Protein 5AKR (pdb70)

Solvent-accessible surface area: 15884 Å² total; per-residue (Å²): 160,98,125,100,86,39,96,103,40,69,113,46,144,21,109,34,59,138,3,9,113,21,9,104,51,65,36,77,22,166,60,38,52,62,0,4,44,4,50,0,50,2,69,41,63,125,41,79,0,16,179,148,39,19,58,20,106,1,8,0,0,65,14,8,8,2,0,2,2,0,5,4,7,28,47,2,27,0,27,1,101,1,34,0,38,116,123,10,91,30,62,0,3,0,24,1,71,4,19,117,48,41,144,9,3,4,48,117,0,99,3,69,46,54,80,89,30,80,17,105,18,88,0,50,117,6,0,0,14,0,0,18,0,20,5,173,68,59,50,67,25,0,5,10,12,0,0,4,0,0,0,0,0,0,24,83,84,4,2,69,22,67,157,45,97,98,16,60,11,75,61,18,4,0,0,2,4,4,1,4,21,12,17,113,58,187,94,32,96,87,84,150,45,142,57,50,61,105,17,50,124,35,11,37,145,13,24,187,83,132,90,11,18,7,3,0,2,26,6,24,40,14,26,2,28,60,146,124,24,4,59,5,41,35,47,38,89,1,0,13,0,1,1,2,13,61,77,68,0,59,0,25,9,64,65,5,85,0,35,51,1,9,19,71,1,55,19,158,82,93,8,76,70,104,47,121,44,13,84,0,42,30,25,21,0,0,0,7,4,23,43,2,132,20,24,33,115,9,16,6,0,0,69,50,82,116,21,2,113,137,48,6,0,16,1,63,2,131,6,76,50,121,119,45,88,138,74,125,68,71,133,100,159,136,72,113,196

Foldseek 3Di:
DDDDDQVPFAEAEWDFDAFQAATDDDQAAPDPAYAYEYEWEWDFDWDQAEPVRDIDGAIATRPWQAHTEAEEAAFHKYKYKYAAALVDDDWWFKAWPQFDDPNRGQNPGTDDHPDIDIDMGTRHFFWKFKMFIADPPCRVVNVLSRGIAIYGHHYNGGFAALVGHHDDAPGETEKEKHFHQQQADPVGDRDDDVDVVVCVVSRVVSVVVVDGQAIAITRHFACCEDVNPAEEEQFGKYKYKYAAQAAKFKKAKAVFFQQFKFLQIGRVDHTDGGHRIGIHGHRGIMMGIGHHHAFAKIKIFRPVVCNPPVRGGIHIYGYDDDGDVVVPDDPDPDDDD

Radius of gyration: 20.68 Å; Cα contacts (8 Å, |Δi|>4): 963; chains: 1; bounding box: 79×52×46 Å

InterPro domains:
  IPR001117 Multicopper oxidase, second cupredoxin domain [PF00394] (214-364)
  IPR001287 Nitrite reductase, copper-type [PR00695] (74-92)
  IPR001287 Nitrite reductase, copper-type [PR00695] (101-117)
  IPR001287 Nitrite reductase, copper-type [PR00695] (119-136)
  IPR001287 Nitrite reductase, copper-type [PR00695] (136-155)
  IPR001287 Nitrite reductase, copper-type [PR00695] (161-176)
  IPR001287 Nitrite reductase, copper-type [PR00695] (179-195)
  IPR001287 Nitrite reductase, copper-type [TIGR02376] (51-375)
  IPR006311 Twin-arginine translocation pathway, signal sequence [PS51318] (1-39)
  IPR008972 Cupredoxin [G3DSA:2.60.40.420] (39-196)
  IPR008972 Cupredoxin [G3DSA:2.60.40.420] (197-377)
  IPR008972 Cupredoxin [SSF49503] (50-201)
  IPR008972 Cupredoxin [SSF49503] (204-375)
  IPR011707 Multicopper oxidase-like, N-terminal [PF07732] (93-197)
  IPR045087 Multicopper oxidase [PTHR11709] (98-266)

Structure (mmCIF, N/CA/C/O backbone):
data_5AKR
#
_entry.id   5AKR
#
_cell.length_a   94.948
_cell.length_b   94.948
_cell.length_c   94.948
_cell.angle_alpha   90.00
_cell.angle_beta   90.00
_cell.angle_gamma   90.00
#
_symmetry.space_group_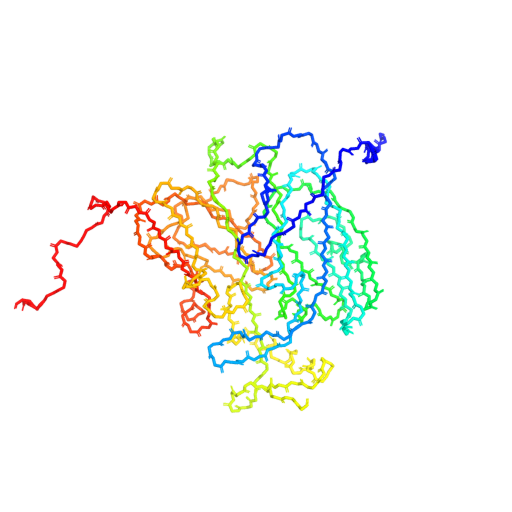name_H-M   'P 21 3'
#
loop_
_entity.id
_entity.type
_entity.pdbx_description
1 polymer 'COPPER-CONTAINING NITRITE REDUCTASE'
2 non-polymer 'COPPER (II) ION'
3 non-polymer 'ACETATE ION'
4 non-polymer 'NITRITE ION'
5 non-polymer 'MALONATE ION'
6 non-polymer 'SULFATE ION'
7 water water
#
loop_
_atom_site.group_PDB
_atom_site.id
_atom_site.type_symbol
_atom_site.label_atom_id
_atom_site.label_alt_id
_atom_site.label_comp_id
_atom_site.label_asym_id
_atom_site.label_entity_id
_atom_site.label_seq_id
_atom_site.pdbx_PDB_ins_code
_atom_site.Cartn_x
_atom_site.Cartn_y
_atom_site.Cartn_z
_atom_site.occupancy
_atom_site.B_iso_or_equiv
_atom_site.auth_seq_id
_atom_site.auth_comp_id
_atom_site.auth_asym_id
_atom_site.auth_atom_id
_atom_site.pdbx_PDB_model_num
ATOM 1 N N . ALA A 1 42 ? -39.354 -2.575 40.856 0.50 33.99 4 ALA A N 1
ATOM 2 C CA . ALA A 1 42 ? -38.868 -1.335 40.144 0.50 39.70 4 ALA A CA 1
ATOM 3 C C . ALA A 1 42 ? -38.275 -1.579 38.743 0.50 33.10 4 ALA A C 1
ATOM 4 O O . ALA A 1 42 ? -37.243 -2.233 38.592 0.50 33.30 4 ALA A O 1
ATOM 6 N N . ALA A 1 43 ? -38.902 -0.987 37.737 0.50 32.26 5 ALA A N 1
ATOM 7 C CA . ALA A 1 43 ? -38.419 -1.069 36.361 0.50 26.92 5 ALA A CA 1
ATOM 8 C C . ALA A 1 43 ? -37.106 -0.342 36.127 0.50 22.97 5 ALA A C 1
ATOM 9 O O . ALA A 1 43 ? -36.828 0.667 36.746 0.50 20.85 5 ALA A O 1
ATOM 11 N N . PRO A 1 44 ? -36.292 -0.858 35.215 0.50 20.33 6 PRO A N 1
ATOM 12 C CA . PRO A 1 44 ? -35.055 -0.209 34.776 0.50 23.17 6 PRO A CA 1
ATOM 13 C C . PRO A 1 44 ? -35.338 1.076 34.024 0.50 15.72 6 PRO A C 1
ATOM 14 O O . PRO A 1 44 ? -36.379 1.214 33.389 0.50 18.48 6 PRO A O 1
ATOM 18 N N A VAL A 1 45 ? -34.363 1.955 33.985 0.75 17.72 7 VAL A N 1
ATOM 19 N N B VAL A 1 45 ? -34.491 2.069 34.298 0.10 19.18 7 VAL A N 1
ATOM 20 C CA A VAL A 1 45 ? -34.466 3.129 33.129 0.75 13.68 7 VAL A CA 1
ATOM 21 C CA B VAL A 1 45 ? -34.749 3.469 33.944 0.10 17.83 7 VAL A CA 1
ATOM 22 C C A VAL A 1 45 ? -34.597 2.697 31.645 0.75 12.77 7 VAL A C 1
ATOM 23 C C B VAL A 1 45 ? -34.315 3.780 32.523 0.10 16.69 7 VAL A C 1
ATOM 24 O O A VAL A 1 45 ? -33.937 1.780 31.177 0.75 14.64 7 VAL A O 1
ATOM 25 O O B VAL A 1 45 ? -33.234 3.399 32.092 0.10 12.34 7 VAL A O 1
ATOM 32 N N A ASP A 1 46 ? -35.365 3.465 30.887 0.75 12.67 8 ASP A N 1
ATOM 33 N N B ASP A 1 46 ? -35.149 4.500 31.795 0.25 17.20 8 ASP A N 1
ATOM 34 C CA A ASP A 1 46 ? -35.419 3.277 29.456 0.75 12.53 8 ASP A CA 1
ATOM 35 C CA B ASP A 1 46 ? -35.167 4.252 30.388 0.25 13.19 8 ASP A CA 1
ATOM 36 C C A ASP A 1 46 ? -34.229 4.049 28.882 0.75 10.96 8 ASP A C 1
ATOM 37 C C B ASP A 1 46 ? -33.970 4.844 29.673 0.25 11.06 8 ASP A C 1
ATOM 38 O O A ASP A 1 46 ? -34.213 5.286 28.802 0.75 10.64 8 ASP A O 1
ATOM 39 O O B ASP A 1 46 ? -33.877 6.063 29.477 0.25 13.65 8 ASP A O 1
ATOM 48 N N A ILE A 1 47 ? -33.203 3.326 28.504 0.75 10.24 9 ILE A N 1
ATOM 49 N N B ILE A 1 47 ? -33.064 3.968 29.260 0.25 14.07 9 ILE A N 1
ATOM 50 C CA A ILE A 1 47 ? -31.959 3.954 28.048 0.75 9.40 9 ILE A CA 1
ATOM 51 C CA B ILE A 1 47 ? -31.906 4.436 28.515 0.25 10.83 9 ILE A CA 1
ATOM 52 C C A ILE A 1 47 ? -32.208 4.801 26.808 0.75 8.16 9 ILE A C 1
ATOM 53 C C B ILE A 1 47 ? -32.338 5.055 27.145 0.25 11.27 9 ILE A C 1
ATOM 54 O O A ILE A 1 47 ? -31.466 5.777 26.594 0.75 8.03 9 ILE A O 1
ATOM 55 O O B ILE A 1 47 ? -31.703 6.014 26.705 0.25 13.05 9 ILE A O 1
ATOM 64 N N A SER A 1 48 ? -33.227 4.514 25.985 0.75 9.62 10 SER A N 1
ATOM 65 N N B SER A 1 48 ? -33.420 4.581 26.492 0.25 12.28 10 SER A N 1
ATOM 66 C CA A SER A 1 48 ? -33.466 5.340 24.808 0.75 10.06 10 SER A CA 1
ATOM 67 C CA B SER A 1 48 ? -33.828 5.141 25.146 0.25 11.22 10 SER A CA 1
ATOM 68 C C A SER A 1 48 ? -33.904 6.782 25.153 0.75 10.18 10 SER A C 1
ATOM 69 C C B SER A 1 48 ? -34.294 6.592 25.210 0.25 10.36 10 SER A C 1
ATOM 70 O O A SER A 1 48 ? -33.811 7.630 24.274 0.75 10.75 10 SER A O 1
ATOM 71 O O B SER A 1 48 ? -34.679 7.231 24.260 0.25 8.01 10 SER A O 1
ATOM 76 N N . THR A 1 49 ? -34.312 7.073 26.405 1.00 9.23 11 THR A N 1
ATOM 77 C CA . THR A 1 49 ? -34.647 8.409 26.803 1.00 8.97 11 THR A CA 1
ATOM 78 C C . THR A 1 49 ? -33.429 9.276 27.153 1.00 8.16 11 THR A C 1
ATOM 79 O O . THR A 1 49 ? -33.583 10.493 27.371 1.00 8.97 11 THR A O 1
ATOM 89 N N . LEU A 1 50 ? -32.246 8.694 27.224 1.00 7.75 12 LEU A N 1
ATOM 90 C CA . LEU A 1 50 ? -31.065 9.418 27.627 1.00 8.01 12 LEU A CA 1
ATOM 91 C C . LEU A 1 50 ? -30.398 10.115 26.446 1.00 7.03 12 LEU A C 1
ATOM 92 O O . LEU A 1 50 ? -30.480 9.656 25.302 1.00 7.70 12 LEU A O 1
ATOM 104 N N . PRO A 1 51 ? -29.701 11.232 26.707 1.00 7.21 13 PRO A N 1
ATOM 105 C CA . PRO A 1 51 ? -28.900 11.846 25.659 1.00 7.24 13 PRO A CA 1
ATOM 106 C C . PRO A 1 51 ? -27.863 10.870 25.105 1.00 6.85 13 PRO A C 1
ATOM 107 O O . PRO A 1 51 ? -27.305 10.066 25.844 1.00 7.99 13 PRO A O 1
ATOM 116 N N . ARG A 1 52 ? -27.580 11.018 23.817 1.00 6.85 14 ARG A N 1
ATOM 117 C CA . ARG A 1 52 ? -26.459 10.328 23.166 1.00 7.25 14 ARG A CA 1
ATOM 118 C C . ARG A 1 52 ? -25.449 11.377 22.737 1.00 8.62 14 ARG A C 1
ATOM 119 O O . ARG A 1 52 ? -25.828 12.401 22.140 1.00 13.81 14 ARG A O 1
ATOM 133 N N . VAL A 1 53 ? -24.170 11.109 22.957 1.00 7.87 15 VAL A N 1
ATOM 134 C CA . VAL A 1 53 ? -23.098 11.965 22.503 1.00 8.88 15 VAL A CA 1
ATOM 135 C C . VAL A 1 53 ? -22.075 11.085 21.841 1.00 7.52 15 VAL A C 1
ATOM 136 O O . VAL A 1 53 ? -21.627 10.105 22.408 1.00 8.01 15 VAL A O 1
ATOM 141 N N . LYS A 1 54 ? -21.648 11.477 20.655 1.00 8.62 16 LYS A N 1
ATOM 142 C CA . LYS A 1 54 ? -20.625 10.718 19.907 1.00 8.08 16 LYS A CA 1
ATOM 143 C C . LYS A 1 54 ? -19.261 11.316 20.192 1.00 8.00 16 LYS A C 1
ATOM 144 O O . LYS A 1 54 ? -19.073 12.521 20.059 1.00 10.88 16 LYS A O 1
ATOM 154 N N . VAL A 1 55 ? -18.333 10.497 20.604 1.00 6.78 17 VAL A N 1
ATOM 155 C CA . VAL A 1 55 ? -16.955 10.902 20.798 1.00 6.54 17 VAL A CA 1
ATOM 156 C C . VAL A 1 55 ? -16.158 10.596 19.550 1.00 6.61 17 VAL A C 1
ATOM 157 O O . VAL A 1 55 ? -16.305 9.539 18.930 1.00 8.07 17 VAL A O 1
ATOM 167 N N . ASP A 1 56 ? -15.276 11.562 19.204 1.00 6.34 18 ASP A N 1
ATOM 168 C CA . ASP A 1 56 ? -14.283 11.374 18.175 1.00 6.75 18 ASP A CA 1
ATOM 169 C C . ASP A 1 56 ? -12.901 11.250 18.834 1.00 6.75 18 ASP A C 1
ATOM 170 O O . ASP A 1 56 ? -12.399 12.202 19.415 1.00 8.90 18 ASP A O 1
ATOM 179 N N . LEU A 1 57 ? -12.367 10.044 18.789 1.00 6.39 19 LEU A N 1
ATOM 180 C CA . LEU A 1 57 ? -11.135 9.687 19.475 1.00 6.18 19 LEU A CA 1
ATOM 181 C C . LEU A 1 57 ? -9.909 10.364 18.839 1.00 6.32 19 LEU A C 1
ATOM 182 O O . LEU A 1 57 ? -9.926 10.735 17.665 1.00 7.50 19 LEU A O 1
ATOM 197 N N . VAL A 1 58 ? -8.844 10.456 19.635 1.00 6.32 20 VAL A N 1
ATOM 198 C CA . VAL A 1 58 ? -7.567 10.985 19.183 1.00 6.89 20 VAL 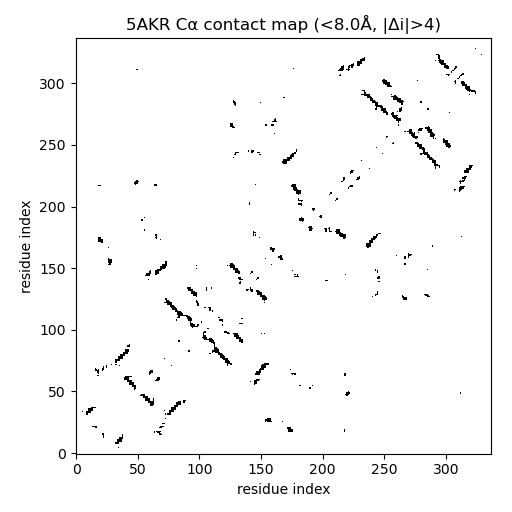A CA 1
ATOM 199 C C . VAL A 1 58 ? -6.482 9.953 19.469 1.00 5.87 20 VAL A C 1
ATOM 200 O O . VAL A 1 58 ? -6.632 9.064 20.303 1.00 6.99 20 VAL A O 1
ATOM 205 N N . LYS A 1 59 ? -5.360 10.095 18.771 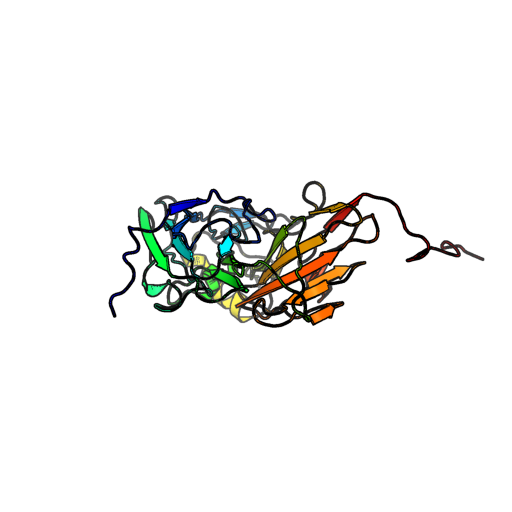1.00 5.61 21 LYS A N 1
ATOM 206 C CA A LYS A 1 59 ? -4.297 9.135 18.964 0.50 5.45 21 LYS A CA 1
ATOM 207 C CA B LYS A 1 59 ? -4.216 9.186 18.912 0.50 5.26 21 LYS A CA 1
ATOM 208 C C . LYS A 1 59 ? -3.477 9.477 20.232 1.00 5.17 21 LYS A C 1
ATOM 209 O O . LYS A 1 59 ? -3.104 10.641 20.478 1.00 5.57 21 LYS A O 1
ATOM 221 N N . PRO A 1 60 ? -3.150 8.468 21.029 1.00 4.93 22 PRO A N 1
ATOM 222 C CA . PRO A 1 60 ? -2.286 8.686 22.201 1.00 5.18 22 PRO A CA 1
ATOM 223 C C . PRO A 1 60 ? -0.969 9.320 21.768 1.00 4.99 22 PRO A C 1
ATOM 224 O O . PRO A 1 60 ? -0.497 9.098 20.644 1.00 5.49 22 PRO A O 1
ATOM 235 N N . PRO A 1 61 ? -0.363 10.123 22.633 1.00 5.12 23 PRO A N 1
ATOM 236 C CA . PRO A 1 61 ? -0.710 10.321 24.062 1.00 5.32 23 PRO A CA 1
ATOM 237 C C . PRO A 1 61 ? -1.771 11.367 24.309 1.00 5.37 23 PRO A C 1
ATOM 238 O O . PRO A 1 61 ? -2.064 11.691 25.466 1.00 5.62 23 PRO A O 1
ATOM 249 N N . PHE A 1 62 ? -2.301 11.958 23.237 1.00 5.67 24 PHE A N 1
ATOM 250 C CA . PHE A 1 62 ? -3.365 12.955 23.405 1.00 5.68 24 PHE A CA 1
ATOM 251 C C . PHE A 1 62 ? -4.662 12.232 23.765 1.00 5.86 24 PHE A C 1
ATOM 252 O O . PHE A 1 62 ? -4.799 11.022 23.618 1.00 6.62 24 PHE A O 1
ATOM 269 N N . VAL A 1 63 ? -5.622 13.035 24.244 1.00 6.34 25 VAL A N 1
ATOM 270 C CA . VAL A 1 63 ? -6.868 12.540 24.795 1.00 6.48 25 VAL A CA 1
ATOM 271 C C . VAL A 1 63 ? -8.001 13.399 24.252 1.00 6.44 25 VAL A C 1
ATOM 272 O O . VAL A 1 63 ? -7.906 14.634 24.248 1.00 7.24 25 VAL A O 1
ATOM 285 N N . HIS A 1 64 ? -9.085 12.760 23.820 1.00 6.47 26 HIS A N 1
ATOM 286 C CA . HIS A 1 64 ? -10.212 13.506 23.295 1.00 6.63 26 HIS A CA 1
ATOM 287 C C . HIS A 1 64 ? -10.760 14.493 24.358 1.00 7.73 26 HIS A C 1
ATOM 288 O O . HIS A 1 64 ? -10.658 14.290 25.550 1.00 6.08 26 HIS A O 1
ATOM 302 N N A ALA A 1 65 ? -10.970 15.751 23.884 0.70 8.53 27 ALA A N 1
ATOM 303 N N B ALA A 1 65 ? -11.768 15.253 23.824 0.30 4.60 27 ALA A N 1
ATOM 304 C CA A ALA A 1 65 ? -11.530 16.775 24.816 0.70 9.32 27 ALA A CA 1
ATOM 305 C CA B ALA A 1 65 ? -12.405 16.293 24.596 0.30 5.51 27 ALA A CA 1
ATOM 306 C C A ALA A 1 65 ? -12.842 16.191 25.475 0.70 9.55 27 ALA A C 1
ATOM 307 C C B ALA A 1 65 ? -13.368 15.784 25.612 0.30 6.40 27 ALA A C 1
ATOM 308 O O A ALA A 1 65 ? -13.617 15.466 24.880 0.70 10.42 27 ALA A O 1
ATOM 309 O O B ALA A 1 65 ? -14.174 14.838 25.364 0.30 5.16 27 ALA A O 1
ATOM 312 N N . HIS A 1 66 ? -13.160 16.523 26.734 1.00 9.42 28 HIS A N 1
ATOM 313 C CA . HIS A 1 66 ? -14.126 16.119 27.678 1.00 9.18 28 HIS A CA 1
ATOM 314 C C . HIS A 1 66 ? -14.231 17.196 28.769 1.00 7.89 28 HIS A C 1
ATOM 315 O O . HIS A 1 66 ? -13.425 18.101 28.830 1.00 9.02 28 HIS A O 1
ATOM 325 N N A ASP A 1 67 ? -15.243 17.106 29.629 0.50 8.27 29 ASP A N 1
ATOM 326 N N B ASP A 1 67 ? -15.223 16.993 29.636 0.50 8.64 29 ASP A N 1
ATOM 327 C CA A ASP A 1 67 ? -15.349 18.020 30.778 0.50 8.48 29 ASP A CA 1
ATOM 328 C CA B ASP A 1 67 ? -15.409 17.846 30.792 0.50 7.74 29 ASP A CA 1
ATOM 329 C C A ASP A 1 67 ? -15.107 17.239 32.067 0.50 8.28 29 ASP A C 1
ATOM 330 C C B ASP A 1 67 ? -14.980 17.084 32.014 0.50 6.89 29 ASP A C 1
ATOM 331 O O A ASP A 1 67 ? -15.712 16.199 32.307 0.50 8.69 29 ASP A O 1
ATOM 332 O O B ASP A 1 67 ? -15.338 15.890 32.155 0.50 7.83 29 ASP A O 1
ATOM 341 N N . GLN A 1 68 ? -14.200 17.715 32.911 1.00 7.01 30 GLN A N 1
ATOM 342 C CA . GLN A 1 68 ? -13.875 17.049 34.143 1.00 6.76 30 GLN A CA 1
ATOM 343 C C . GLN A 1 68 ? -15.105 16.875 35.019 1.00 6.65 30 GLN A C 1
ATOM 344 O O . GLN A 1 68 ? -15.405 15.756 35.477 1.00 8.09 30 GLN A O 1
ATOM 351 N N . VAL A 1 69 ? -15.820 17.950 35.249 1.00 7.84 31 VAL A N 1
ATOM 352 C CA . VAL A 1 69 ? -17.066 17.938 35.985 1.00 7.20 31 VAL A CA 1
ATOM 353 C C . VAL A 1 69 ? -18.202 17.792 34.954 1.00 7.10 31 VAL A C 1
ATOM 354 O O . VAL A 1 69 ? -18.268 18.526 33.983 1.00 9.31 31 VAL A O 1
ATOM 364 N N . ALA A 1 70 ? -19.076 16.820 35.170 1.00 7.25 32 ALA A N 1
ATOM 365 C CA . ALA A 1 70 ? -20.132 16.532 34.209 1.00 7.08 32 ALA A CA 1
ATOM 366 C C . ALA A 1 70 ? -21.093 17.723 34.088 1.00 7.02 32 ALA A C 1
ATOM 367 O O . ALA A 1 70 ? -21.704 18.154 35.083 1.00 7.88 32 ALA A O 1
ATOM 372 N N . LYS A 1 71 ? -21.264 18.177 32.863 1.00 7.64 33 LYS A N 1
ATOM 373 C CA . LYS A 1 71 ? -22.118 19.311 32.529 1.00 8.74 33 LYS A CA 1
ATOM 374 C C . LYS A 1 71 ? -23.523 18.890 32.120 1.00 8.27 33 LYS A C 1
ATOM 375 O O . LYS A 1 71 ? -24.344 19.775 31.837 1.00 11.12 33 LYS A O 1
ATOM 383 N N . THR A 1 72 ? -23.804 17.606 32.040 1.00 7.73 34 THR A N 1
ATOM 384 C CA . THR A 1 72 ? -25.108 17.064 31.750 1.00 8.20 34 THR A CA 1
ATOM 385 C C . THR A 1 72 ? -25.411 15.964 32.733 1.00 7.85 34 THR A C 1
ATOM 386 O O . THR A 1 72 ? -24.554 15.613 33.562 1.00 8.30 34 THR A O 1
ATOM 395 N N . GLY A 1 73 ? -26.615 15.414 32.687 1.00 7.89 35 GLY A N 1
ATOM 396 C CA . GLY A 1 73 ? -26.918 14.202 33.368 1.00 7.85 35 GLY A CA 1
ATOM 397 C C . GLY A 1 73 ? -26.246 13.009 32.669 1.00 6.96 35 GLY A C 1
ATOM 398 O O . GLY A 1 73 ? -25.450 13.177 31.735 1.00 7.54 35 GLY A O 1
ATOM 401 N N . PRO A 1 74 ? -26.543 11.800 33.125 1.00 6.96 36 PRO A N 1
ATOM 402 C CA A PRO A 1 74 ? -25.929 10.619 32.501 0.50 7.05 36 PRO A CA 1
ATOM 403 C CA B PRO A 1 74 ? -25.991 10.579 32.491 0.50 6.07 36 PRO A CA 1
ATOM 404 C C . PRO A 1 74 ? -26.291 10.550 31.001 1.00 6.24 36 PRO A C 1
ATOM 405 O O . PRO A 1 74 ? -27.397 10.880 30.572 1.00 7.24 36 PRO A O 1
ATOM 412 N N . ARG A 1 75 ? -25.307 10.085 30.252 1.00 6.30 37 ARG A N 1
ATOM 413 C CA A ARG A 1 75 ? -25.468 9.974 28.780 0.50 8.53 37 ARG A CA 1
ATOM 414 C CA B ARG A 1 75 ? -25.386 9.983 28.785 0.50 5.04 37 ARG A CA 1
ATOM 415 C C . ARG A 1 75 ? -25.016 8.570 28.312 1.00 5.41 37 ARG A C 1
ATOM 416 O O . ARG A 1 75 ? -24.261 7.870 29.003 1.00 5.80 37 ARG A O 1
ATOM 432 N N . VAL A 1 76 ? -25.507 8.229 27.132 1.00 5.54 38 VAL A N 1
ATOM 433 C CA . VAL A 1 76 ? -24.922 7.146 26.369 1.00 5.30 38 VAL A CA 1
ATOM 434 C C . VAL A 1 76 ? -23.835 7.770 25.482 1.00 5.51 38 VAL A C 1
ATOM 435 O O . VAL A 1 76 ? -24.126 8.595 24.605 1.00 6.73 38 VAL A O 1
ATOM 444 N N . VAL A 1 77 ? -22.590 7.410 25.786 1.00 5.55 39 VAL A N 1
ATOM 445 C CA . VAL A 1 77 ? -21.423 7.952 25.096 1.00 5.49 39 VAL A CA 1
ATOM 446 C C . VAL A 1 77 ? -20.997 6.928 24.045 1.00 5.65 39 VAL A C 1
ATOM 447 O O . VAL A 1 77 ? -20.675 5.800 24.367 1.00 6.10 39 VAL A O 1
ATOM 458 N N . GLU A 1 78 ? -21.084 7.367 22.784 1.00 6.25 40 GLU A N 1
ATOM 459 C CA . GLU A 1 78 ? -20.890 6.486 21.636 1.00 6.37 40 GLU A CA 1
ATOM 460 C C . GLU A 1 78 ? -19.453 6.584 21.119 1.00 6.04 40 GLU A C 1
ATOM 461 O O . GLU A 1 78 ? -18.965 7.687 20.790 1.00 7.52 40 GLU A O 1
ATOM 470 N N . PHE A 1 79 ? -18.809 5.437 21.025 1.00 5.89 41 PHE A N 1
ATOM 471 C CA . PHE A 1 79 ? -17.464 5.325 20.509 1.00 5.94 41 PHE A CA 1
ATOM 472 C C . PHE A 1 79 ? -17.463 4.325 19.360 1.00 6.14 41 PHE A C 1
ATOM 473 O O . PHE A 1 79 ? -18.250 3.369 19.372 1.00 7.91 41 PHE A O 1
ATOM 487 N N . THR A 1 80 ? -16.566 4.510 18.420 1.00 6.19 42 THR A N 1
ATOM 488 C CA A THR A 1 80 ? -16.304 3.556 17.362 0.50 6.05 42 THR A CA 1
ATOM 489 C CA B THR A 1 80 ? -16.321 3.505 17.392 0.50 6.54 42 THR A CA 1
ATOM 490 C C . THR A 1 80 ? -14.819 3.299 17.309 1.00 6.34 42 THR A C 1
ATOM 491 O O . THR A 1 80 ? -14.036 4.284 17.314 1.00 7.72 42 THR A O 1
ATOM 499 N N . MET A 1 81 ? -14.400 2.033 17.221 1.00 6.03 43 MET A N 1
ATOM 500 C CA . MET A 1 81 ? -13.008 1.733 16.954 1.00 6.46 43 MET A CA 1
ATOM 501 C C . MET A 1 81 ? -12.950 0.663 15.878 1.00 6.35 43 MET A C 1
ATOM 502 O O . MET A 1 81 ? -13.761 -0.277 15.836 1.00 7.08 43 MET A O 1
ATOM 512 N N . THR A 1 82 ? -11.931 0.816 15.045 1.00 6.43 44 THR A N 1
ATOM 513 C CA . THR A 1 82 ? -11.666 -0.120 13.937 1.00 6.42 44 THR A CA 1
ATOM 514 C C . THR A 1 82 ? -10.354 -0.813 14.237 1.00 6.43 44 THR A C 1
ATOM 515 O O . THR A 1 82 ? -9.318 -0.177 14.415 1.00 7.24 44 THR A O 1
ATOM 525 N N . ILE A 1 83 ? -10.408 -2.130 14.295 1.00 6.29 45 ILE A N 1
ATOM 526 C CA . ILE A 1 83 ? -9.220 -2.925 14.542 1.00 6.42 45 ILE A CA 1
ATOM 527 C C . ILE A 1 83 ? -8.320 -2.861 13.324 1.00 6.23 45 ILE A C 1
ATOM 528 O O . ILE A 1 83 ? -8.806 -2.970 12.187 1.00 6.94 45 ILE A O 1
ATOM 541 N N . GLU A 1 84 ? -7.016 -2.718 13.558 1.00 6.44 46 GLU A N 1
ATOM 542 C CA . GLU A 1 84 ? -6.052 -2.753 12.455 1.00 6.59 46 GLU A CA 1
ATOM 543 C C . GLU A 1 84 ? -4.872 -3.619 12.838 1.00 6.30 46 GLU A C 1
ATOM 544 O O . GLU A 1 84 ? -4.118 -3.277 13.757 1.00 7.32 46 GLU A O 1
ATOM 556 N N . GLU A 1 85 ? -4.673 -4.702 12.099 1.00 6.48 47 GLU A N 1
ATOM 557 C CA . GLU A 1 85 ? -3.434 -5.481 12.158 1.00 6.23 47 GLU A CA 1
ATOM 558 C C . GLU A 1 85 ? -2.468 -4.783 11.192 1.00 6.96 47 GLU A C 1
ATOM 559 O O . GLU A 1 85 ? -2.839 -4.528 10.041 1.00 8.46 47 GLU A O 1
ATOM 571 N N . LYS A 1 86 ? -1.277 -4.477 11.655 1.00 7.40 48 LYS A N 1
ATOM 572 C CA A LYS A 1 86 ? -0.318 -3.749 10.811 0.80 8.10 48 LYS A CA 1
ATOM 573 C CA B LYS A 1 86 ? -0.333 -3.669 10.886 0.20 8.01 48 LYS A CA 1
ATOM 574 C C . LYS A 1 86 ? 1.088 -3.990 11.303 1.00 7.70 48 LYS A C 1
ATOM 575 O O . LYS A 1 86 ? 1.321 -4.311 12.460 1.00 8.46 48 LYS A O 1
ATOM 587 N N . LYS A 1 87 ? 2.028 -3.854 10.371 1.00 8.34 49 LYS A N 1
ATOM 588 C CA . LYS A 1 87 ? 3.429 -3.861 10.741 1.00 8.60 49 LYS A CA 1
ATOM 589 C C . LYS A 1 87 ? 3.800 -2.591 11.456 1.00 7.94 49 LYS A C 1
ATOM 590 O O . LYS A 1 87 ? 3.352 -1.511 11.073 1.00 11.75 49 LYS A O 1
ATOM 601 N N . LEU A 1 88 ? 4.636 -2.719 12.470 1.00 7.82 50 LEU A N 1
ATOM 602 C CA . LEU A 1 88 ? 5.167 -1.569 13.205 1.00 7.59 50 LEU A CA 1
ATOM 603 C C . LEU A 1 88 ? 6.634 -1.792 13.440 1.00 7.21 50 LEU A C 1
ATOM 604 O O . LEU A 1 88 ? 7.062 -2.857 13.893 1.00 7.98 50 LEU A O 1
ATOM 611 N N . VAL A 1 89 ? 7.415 -0.738 13.223 1.00 7.09 51 VAL A N 1
ATOM 612 C CA . VAL A 1 89 ? 8.827 -0.703 13.599 1.00 7.28 51 VAL A CA 1
ATOM 613 C C . VAL A 1 89 ? 8.904 -0.159 15.029 1.00 7.23 51 VAL A C 1
ATOM 614 O O . VAL A 1 89 ? 8.409 0.927 15.301 1.00 8.98 51 VAL A O 1
ATOM 619 N N . ILE A 1 90 ? 9.510 -0.951 15.932 1.00 6.77 52 ILE A N 1
ATOM 620 C CA . ILE A 1 90 ? 9.401 -0.669 17.361 1.00 6.79 52 ILE A CA 1
ATOM 621 C C . ILE A 1 90 ? 10.697 -0.203 18.004 1.00 6.44 52 ILE A C 1
ATOM 622 O O . ILE A 1 90 ? 10.653 0.168 19.180 1.00 6.90 52 ILE A O 1
ATOM 636 N N . ASP A 1 91 ? 11.831 -0.222 17.295 1.00 6.76 53 ASP A N 1
ATOM 637 C CA . ASP A 1 91 ? 13.074 0.164 17.923 1.00 6.74 53 ASP A CA 1
ATOM 638 C C . ASP A 1 91 ? 13.954 0.869 16.874 1.00 7.00 53 ASP A C 1
ATOM 639 O O . ASP A 1 91 ? 13.638 0.954 15.690 1.00 7.23 53 ASP A O 1
ATOM 647 N N . ARG A 1 92 ? 15.091 1.382 17.366 1.00 7.88 54 ARG A N 1
ATOM 648 C CA . ARG A 1 92 ? 16.011 2.096 16.493 1.00 9.27 54 ARG A CA 1
ATOM 649 C C . ARG A 1 92 ? 16.721 1.185 15.500 1.00 8.34 54 ARG A C 1
ATOM 650 O O . ARG A 1 92 ? 17.177 1.653 14.450 1.00 11.25 54 ARG A O 1
ATOM 667 N N . GLU A 1 93 ? 16.800 -0.098 15.829 1.00 7.31 55 GLU A N 1
ATOM 668 C CA . GLU A 1 93 ? 17.425 -1.090 14.969 1.00 7.47 55 GLU A CA 1
ATOM 669 C C . GLU A 1 93 ? 16.561 -1.402 13.749 1.00 6.94 55 GLU A C 1
ATOM 670 O O . GLU A 1 93 ? 17.060 -2.011 12.789 1.00 9.05 55 GLU A O 1
ATOM 679 N N . GLY A 1 94 ? 15.283 -1.034 13.766 1.00 6.98 56 GLY A N 1
ATOM 680 C CA . GLY A 1 94 ? 14.391 -1.369 12.680 1.00 7.73 56 GLY A CA 1
ATOM 681 C C . GLY A 1 94 ? 13.588 -2.623 12.874 1.00 7.08 56 GLY A C 1
ATOM 682 O O . GLY A 1 94 ? 12.943 -3.064 11.904 1.00 8.45 56 GLY A O 1
ATOM 685 N N . THR A 1 95 ? 13.591 -3.208 14.056 1.00 6.84 57 THR A N 1
ATOM 686 C CA . THR A 1 95 ? 12.821 -4.421 14.286 1.00 7.17 57 THR A CA 1
ATOM 687 C C . THR A 1 95 ? 11.347 -4.139 13.980 1.00 7.34 57 THR A C 1
ATOM 688 O O . THR A 1 95 ? 10.760 -3.207 14.533 1.00 7.55 57 THR A O 1
ATOM 694 N N . GLU A 1 96 ? 10.780 -4.997 13.122 1.00 7.91 58 GLU A N 1
ATOM 695 C CA . GLU A 1 96 ? 9.409 -4.832 12.666 1.00 8.51 58 GLU A CA 1
ATOM 696 C C . GLU A 1 96 ? 8.585 -5.998 13.145 1.00 8.76 58 GLU A C 1
ATOM 697 O O . GLU A 1 96 ? 8.982 -7.138 12.936 1.00 12.71 58 GLU A O 1
ATOM 708 N N . ILE A 1 97 ? 7.459 -5.725 13.771 1.00 7.70 59 ILE A N 1
ATOM 709 C CA . ILE A 1 97 ? 6.562 -6.754 14.283 1.00 8.04 59 ILE A CA 1
ATOM 710 C C . ILE A 1 97 ? 5.220 -6.606 13.571 1.00 7.82 59 ILE A C 1
ATOM 711 O O . ILE A 1 97 ? 4.909 -5.577 12.957 1.00 8.94 59 ILE A O 1
ATOM 723 N N . HIS A 1 98 ? 4.396 -7.641 13.753 1.00 8.31 60 HIS A N 1
ATOM 724 C CA . HIS A 1 98 ? 2.993 -7.602 13.348 1.00 8.84 60 HIS A CA 1
ATOM 725 C C . HIS A 1 98 ? 2.161 -7.252 14.588 1.00 8.47 60 HIS A C 1
ATOM 726 O O . HIS A 1 98 ? 1.940 -8.050 15.500 1.00 11.63 60 HIS A O 1
ATOM 737 N N . ALA A 1 99 ? 1.773 -5.987 14.636 1.00 7.61 61 ALA A N 1
ATOM 738 C CA . ALA A 1 99 ? 1.000 -5.473 15.763 1.00 7.83 61 ALA A CA 1
ATOM 739 C C . ALA A 1 99 ? -0.488 -5.700 15.527 1.00 7.41 61 ALA A C 1
ATOM 740 O O . ALA A 1 99 ? -0.964 -5.756 14.393 1.00 8.37 61 ALA A O 1
ATOM 746 N N . MET A 1 100 ? -1.218 -5.766 16.649 1.00 6.65 62 MET A N 1
ATOM 747 C CA . MET A 1 100 ? -2.665 -5.902 16.625 1.00 6.43 62 MET A CA 1
ATOM 748 C C . MET A 1 100 ? -3.205 -4.708 17.404 1.00 6.31 62 MET A C 1
ATOM 749 O O . MET A 1 100 ? -2.932 -4.573 18.582 1.00 8.04 62 MET A O 1
ATOM 760 N N . THR A 1 101 ? -3.932 -3.824 16.706 1.00 6.13 63 THR A N 1
ATOM 761 C CA . THR A 1 101 ? -4.266 -2.536 17.289 1.00 6.33 63 THR A CA 1
ATOM 762 C C . THR A 1 101 ? -5.752 -2.270 17.287 1.00 6.11 63 THR A C 1
ATOM 763 O O . THR A 1 101 ? -6.500 -2.692 16.390 1.00 6.83 63 THR A O 1
ATOM 774 N N . PHE A 1 102 ? -6.167 -1.460 18.269 1.00 6.25 64 PHE A N 1
ATOM 775 C CA . PHE A 1 102 ? -7.410 -0.737 18.224 1.00 6.76 64 PHE A CA 1
ATOM 776 C C . PHE A 1 102 ? -7.129 0.656 17.625 1.00 6.95 64 PHE A C 1
ATOM 777 O O . PHE A 1 102 ? -6.348 1.436 18.172 1.00 7.84 64 PHE A O 1
ATOM 790 N N . ASN A 1 103 ? -7.750 0.957 16.468 1.00 7.41 65 ASN A N 1
ATOM 791 C CA . ASN A 1 103 ? -7.690 2.288 15.879 1.00 8.11 65 ASN A CA 1
ATOM 792 C C . ASN A 1 103 ? -6.350 2.644 15.326 1.00 8.40 65 ASN A C 1
ATOM 793 O O . ASN A 1 103 ? -6.091 3.818 15.034 1.00 10.33 65 ASN A O 1
ATOM 801 N N . GLY A 1 104 ? -5.456 1.662 15.105 1.00 7.38 66 GLY A N 1
ATOM 802 C CA . GLY A 1 104 ? -4.237 1.916 14.422 1.00 8.09 66 GLY A CA 1
ATOM 803 C C . GLY A 1 104 ? -3.046 2.256 15.311 1.00 8.15 66 GLY A C 1
ATOM 804 O O . GLY A 1 104 ? -1.970 2.425 14.764 1.00 9.92 66 GLY A O 1
ATOM 808 N N . SER A 1 105 ? -3.230 2.332 16.625 1.00 7.31 67 SER A N 1
ATOM 809 C CA . SER A 1 105 ? -2.189 2.776 17.510 1.00 7.75 67 SER A CA 1
ATOM 810 C C . SER A 1 105 ? -1.921 1.749 18.595 1.00 6.58 67 SER A C 1
ATOM 811 O O . SER A 1 105 ? -2.825 1.032 18.972 1.00 6.47 67 SER A O 1
ATOM 819 N N . VAL A 1 106 ? -0.686 1.796 19.128 1.00 6.40 68 VAL A N 1
ATOM 820 C CA . VAL A 1 106 ? -0.323 1.123 20.351 1.00 5.92 68 VAL A CA 1
ATOM 821 C C . VAL A 1 106 ? 0.105 2.206 21.333 1.00 5.91 68 VAL A C 1
ATOM 822 O O . VAL A 1 106 ? 1.092 2.904 21.037 1.00 6.86 68 VAL A O 1
ATOM 834 N N . PRO A 1 107 ? -0.577 2.409 22.466 1.00 5.34 69 PRO A N 1
ATOM 835 C CA . PRO A 1 107 ? -1.835 1.754 22.859 1.00 5.17 69 PRO A CA 1
ATOM 836 C C . PRO A 1 107 ? -3.004 2.259 22.000 1.00 4.95 69 PRO A C 1
ATOM 837 O O . PRO A 1 107 ? -2.883 3.240 21.257 1.00 5.44 69 PRO A O 1
ATOM 847 N N . GLY A 1 108 ? -4.137 1.579 22.151 1.00 5.09 70 GLY A N 1
ATOM 848 C CA . GLY A 1 108 ? -5.386 2.109 21.666 1.00 5.23 70 GLY A CA 1
ATOM 849 C C . GLY A 1 108 ? -5.714 3.421 22.384 1.00 4.98 70 GLY A C 1
ATOM 850 O O . GLY A 1 108 ? -5.152 3.761 23.411 1.00 5.48 70 GLY A O 1
ATOM 854 N N A PRO A 1 109 ? -6.645 4.189 21.754 0.70 5.28 71 PRO A N 1
ATOM 855 N N B PRO A 1 109 ? -6.697 4.172 21.877 0.30 4.35 71 PRO A N 1
ATOM 856 C CA A PRO A 1 109 ? -6.922 5.526 22.313 0.70 5.49 71 PRO A CA 1
ATOM 857 C CA B PRO A 1 109 ? -7.077 5.490 22.403 0.30 4.08 71 PRO A CA 1
ATOM 858 C C A PRO A 1 109 ? -7.580 5.466 23.696 0.70 5.05 71 PRO A C 1
ATOM 859 C C B PRO A 1 109 ? -7.627 5.433 23.805 0.30 4.36 71 PRO A C 1
ATOM 860 O O A PRO A 1 109 ? -8.297 4.536 23.980 0.50 5.10 71 PRO A O 1
ATOM 861 O O B PRO A 1 109 ? -8.262 4.450 24.247 0.50 5.21 71 PRO A O 1
ATOM 868 N N . LEU A 1 110 ? -7.387 6.546 24.481 1.00 4.89 72 LEU A N 1
ATOM 869 C CA . LEU A 1 110 ? -8.055 6.716 25.764 1.00 4.97 72 LEU A CA 1
ATOM 870 C C . LEU A 1 110 ? -9.506 7.165 25.524 1.00 5.21 72 LEU A C 1
ATOM 871 O O . LEU A 1 110 ? -9.761 8.183 24.869 1.00 6.87 72 LEU A O 1
ATOM 884 N N . MET A 1 111 ? -10.441 6.425 26.084 1.00 4.83 73 MET A N 1
ATOM 885 C CA A MET A 1 111 ? -11.849 6.781 26.088 0.80 4.90 73 MET A CA 1
ATOM 886 C CA B MET A 1 111 ? -11.870 6.835 26.107 0.20 5.48 73 MET A CA 1
ATOM 887 C C . MET A 1 111 ? -12.166 7.486 27.423 1.00 4.96 73 MET A C 1
ATOM 888 O O . MET A 1 111 ? -11.657 7.026 28.450 1.00 5.98 73 MET A O 1
ATOM 899 N N . VAL A 1 112 ? -13.000 8.525 27.409 1.00 5.11 74 VAL A N 1
ATOM 900 C CA . VAL A 1 112 ? -13.332 9.243 28.647 1.00 5.10 74 VAL A CA 1
ATOM 901 C C . VAL A 1 112 ? -14.843 9.395 28.751 1.00 5.33 74 VAL A C 1
ATOM 902 O O . VAL A 1 112 ? -15.497 9.929 27.843 1.00 6.06 74 VAL A O 1
ATOM 915 N N . VAL A 1 113 ? -15.380 8.956 29.903 1.00 5.00 75 VAL A N 1
ATOM 916 C CA . VAL A 1 113 ? -16.773 9.127 30.256 1.00 4.92 75 VAL A CA 1
ATOM 917 C C . VAL A 1 113 ? -16.847 9.539 31.735 1.00 4.84 75 VAL A C 1
ATOM 918 O O . VAL A 1 113 ? -15.812 9.704 32.388 1.00 5.52 75 VAL A O 1
ATOM 931 N N . HIS A 1 114 ? -18.078 9.708 32.242 1.00 4.96 76 HIS A N 1
ATOM 932 C CA . HIS A 1 114 ? -18.291 9.918 33.656 1.00 5.18 76 HIS A CA 1
ATOM 933 C C . HIS A 1 114 ? -18.994 8.706 34.265 1.00 5.12 76 HIS A C 1
ATOM 934 O O . HIS A 1 114 ? -19.676 7.930 33.594 1.00 5.48 76 HIS A O 1
ATOM 947 N N . GLU A 1 115 ? -18.858 8.605 35.593 1.00 5.52 77 GLU A N 1
ATOM 948 C CA . GLU A 1 115 ? -19.502 7.555 36.370 1.00 5.57 77 GLU A CA 1
ATOM 949 C C . GLU A 1 115 ? -21.002 7.555 36.062 1.00 5.37 77 GLU A C 1
ATOM 950 O O . GLU A 1 115 ? -21.657 8.597 36.132 1.00 5.94 77 GLU A O 1
ATOM 962 N N . ASN A 1 116 ? -21.510 6.355 35.779 1.00 5.32 78 ASN A N 1
ATOM 963 C CA . ASN A 1 116 ? -22.905 6.081 35.488 1.00 5.75 78 ASN A CA 1
ATOM 964 C C . ASN A 1 116 ? -23.382 6.587 34.126 1.00 5.54 78 ASN A C 1
ATOM 965 O O . ASN A 1 116 ? -24.576 6.473 33.819 1.00 6.45 78 ASN A O 1
ATOM 975 N N . ASP A 1 117 ? -22.458 7.063 33.295 1.00 5.22 79 ASP A N 1
ATOM 976 C CA . ASP A 1 117 ? -22.731 7.049 31.857 1.00 4.94 79 ASP A CA 1
ATOM 977 C C . ASP A 1 117 ? -22.755 5.595 31.374 1.00 5.04 79 ASP A C 1
ATOM 978 O O . ASP A 1 117 ? -22.269 4.681 32.051 1.00 5.89 79 ASP A O 1
ATOM 987 N N . TYR A 1 118 ? -23.291 5.428 30.171 1.00 5.14 80 TYR A N 1
ATOM 988 C CA . TYR A 1 118 ? -23.187 4.181 29.448 1.00 5.46 80 TYR A CA 1
ATOM 989 C C . TYR A 1 118 ? -22.150 4.375 28.335 1.00 5.76 80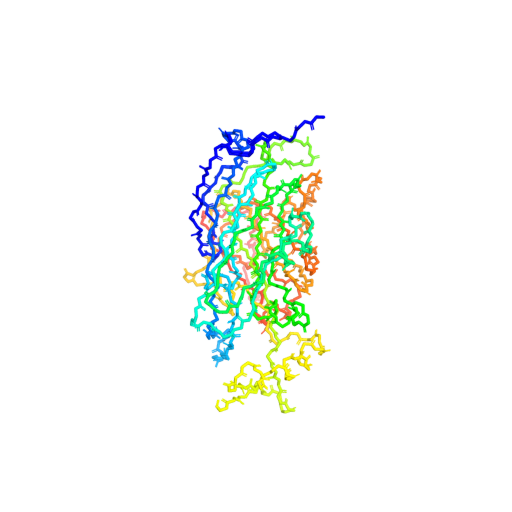 TYR A C 1
ATOM 990 O O . TYR A 1 118 ? -22.112 5.417 27.684 1.00 8.61 80 TYR A O 1
ATOM 1008 N N . VAL A 1 119 ? -21.307 3.376 28.156 1.00 5.56 81 VAL A N 1
ATOM 1009 C CA . VAL A 1 119 ? -20.360 3.329 27.053 1.00 5.57 81 VAL A CA 1
ATOM 1010 C C . VAL A 1 119 ? -20.961 2.433 25.980 1.00 5.66 81 VAL A C 1
ATOM 1011 O O . VAL A 1 119 ? -21.280 1.276 26.279 1.00 6.83 81 VAL A O 1
ATOM 1023 N N . GLU A 1 120 ? -21.151 2.960 24.779 1.00 5.66 82 GLU A N 1
ATOM 1024 C CA . GLU A 1 120 ? -21.659 2.155 23.669 1.00 6.05 82 GLU A CA 1
ATOM 1025 C C . GLU A 1 120 ? -20.609 2.150 22.581 1.00 6.24 82 GLU A C 1
ATOM 1026 O O . GLU A 1 120 ? -20.388 3.186 21.926 1.00 7.35 82 GLU A O 1
ATOM 1038 N N . LEU A 1 121 ? -19.940 1.005 22.430 1.00 6.08 83 LEU A N 1
ATOM 1039 C CA . LEU A 1 121 ? -18.821 0.884 21.487 1.00 6.15 83 LEU A CA 1
ATOM 1040 C C . LEU A 1 121 ? -19.243 0.049 20.290 1.00 6.05 83 LEU A C 1
ATOM 1041 O O . LEU A 1 121 ? -19.654 -1.110 20.429 1.00 6.58 83 LEU A O 1
ATOM 1054 N N . ARG A 1 122 ? -19.064 0.634 19.121 1.00 6.06 84 ARG A N 1
ATOM 1055 C CA A ARG A 1 122 ? -19.100 -0.116 17.858 0.80 5.85 84 ARG A CA 1
ATOM 1056 C CA B ARG A 1 122 ? -19.081 -0.070 17.819 0.20 5.91 84 ARG A CA 1
ATOM 1057 C C . ARG A 1 122 ? -17.664 -0.536 17.539 1.00 5.89 84 ARG A C 1
ATOM 1058 O O . ARG A 1 122 ? -16.770 0.301 17.408 1.00 7.20 84 ARG A O 1
ATOM 1076 N N . LEU A 1 123 ? -17.457 -1.842 17.494 1.00 5.81 85 LEU A N 1
ATOM 1077 C CA . LEU A 1 123 ? -16.147 -2.430 17.251 1.00 5.86 85 LEU A CA 1
ATOM 1078 C C . LEU A 1 123 ? -16.184 -3.094 15.866 1.00 5.71 85 LEU A C 1
ATOM 1079 O O . LEU A 1 123 ? -17.006 -3.997 15.629 1.00 6.30 85 LEU A O 1
ATOM 1093 N N . ILE A 1 124 ? -15.289 -2.654 14.988 1.00 5.80 86 ILE A N 1
ATOM 1094 C CA . ILE A 1 124 ? -15.280 -3.083 13.585 1.00 5.87 86 ILE A CA 1
ATOM 1095 C C . ILE A 1 124 ? -14.007 -3.862 13.339 1.00 5.90 86 ILE A C 1
ATOM 1096 O O . ILE A 1 124 ? -12.904 -3.371 13.619 1.00 6.36 86 ILE A O 1
ATOM 1110 N N . ASN A 1 125 ? -14.140 -5.074 12.742 1.00 6.25 87 ASN A N 1
ATOM 1111 C CA . ASN A 1 125 ? -12.989 -5.874 12.346 1.00 6.15 87 ASN A CA 1
ATOM 1112 C C . ASN A 1 125 ? -13.031 -5.991 10.820 1.00 6.43 87 ASN A C 1
ATOM 1113 O O . ASN A 1 125 ? -13.708 -6.873 10.296 1.00 7.52 87 ASN A O 1
ATOM 1124 N N . PRO A 1 126 ? -12.352 -5.108 10.087 1.00 6.98 88 PRO A N 1
ATOM 1125 C CA A PRO A 1 126 ? -12.470 -5.155 8.620 0.80 7.96 88 PRO A CA 1
ATOM 1126 C CA B PRO A 1 126 ? -12.423 -5.121 8.643 0.20 7.61 88 PRO A CA 1
ATOM 1127 C C . PRO A 1 126 ? -11.933 -6.432 8.056 1.00 7.86 88 PRO A C 1
ATOM 1128 O O . PRO A 1 126 ? -11.083 -7.136 8.596 1.00 8.29 88 PRO A O 1
ATOM 1136 N N . ASP A 1 127 ? -12.405 -6.728 6.812 1.00 9.69 89 ASP A N 1
ATOM 1137 C CA . ASP A 1 127 ? -11.996 -7.938 6.112 1.00 11.20 89 ASP A CA 1
ATOM 1138 C C . ASP A 1 127 ? -10.584 -7.911 5.600 1.00 11.27 89 ASP A C 1
ATOM 1139 O O . ASP A 1 127 ? -10.157 -8.933 5.110 1.00 14.87 89 ASP A O 1
ATOM 1147 N N . THR A 1 128 ? -9.859 -6.805 5.755 1.00 9.42 90 THR A N 1
ATOM 1148 C CA . THR A 1 128 ? -8.463 -6.724 5.502 1.00 10.93 90 THR A CA 1
ATOM 1149 C C . THR A 1 128 ? -7.603 -7.307 6.643 1.00 10.19 90 THR A C 1
ATOM 1150 O O . THR A 1 128 ? -6.395 -7.456 6.464 1.00 14.12 90 THR A O 1
ATOM 1157 N N . ASN A 1 129 ? -8.184 -7.523 7.808 1.00 8.03 91 ASN A N 1
ATOM 1158 C CA . ASN A 1 129 ? -7.507 -8.245 8.880 1.00 7.59 91 ASN A CA 1
ATOM 1159 C C . ASN A 1 129 ? -7.636 -9.764 8.671 1.00 7.65 91 ASN A C 1
ATOM 1160 O O . ASN A 1 129 ? -8.456 -10.220 7.882 1.00 9.01 91 ASN A O 1
ATOM 1170 N N . THR A 1 130 ? -6.825 -10.490 9.416 1.00 7.78 92 THR A N 1
ATOM 1171 C CA A THR A 1 130 ? -6.869 -11.937 9.307 0.75 9.36 92 THR A CA 1
ATOM 1172 C CA B THR A 1 130 ? -6.661 -11.941 9.379 0.25 6.00 92 THR A CA 1
ATOM 1173 C C . THR A 1 130 ? -7.356 -12.631 10.552 1.00 6.93 92 THR A C 1
ATOM 1174 O O . THR A 1 130 ? -7.788 -13.774 10.416 1.00 8.34 92 THR A O 1
ATOM 1183 N N . LEU A 1 131 ? -7.318 -12.022 11.741 1.00 6.55 93 LEU A N 1
ATOM 1184 C CA . LEU A 1 131 ? -7.609 -12.715 12.977 1.00 6.34 93 LEU A CA 1
ATOM 1185 C C . LEU A 1 131 ? -8.940 -12.357 13.571 1.00 6.13 93 LEU A C 1
ATOM 1186 O O . LEU A 1 131 ? -9.546 -11.339 13.266 1.00 7.17 93 LEU A O 1
ATOM 1202 N N . LEU A 1 132 ? -9.394 -13.237 14.489 1.00 7.19 94 LEU A N 1
ATOM 1203 C CA . LEU A 1 132 ? -10.524 -12.988 15.382 1.00 7.67 94 LEU A CA 1
ATOM 1204 C C . LEU A 1 132 ? -10.067 -12.081 16.537 1.00 6.64 94 LEU A C 1
ATOM 1205 O O . LEU A 1 132 ? -9.011 -12.267 17.083 1.00 7.69 94 LEU A O 1
ATOM 1217 N N . HIS A 1 133 ? -10.958 -11.126 16.911 1.00 6.48 95 HIS A N 1
ATOM 1218 C CA . HIS A 1 133 ? -10.672 -10.210 18.003 1.00 5.70 95 HIS A CA 1
ATOM 1219 C C . HIS A 1 133 ? -11.944 -9.979 18.806 1.00 5.91 95 HIS A C 1
ATOM 1220 O O . HIS A 1 133 ? -13.049 -10.341 18.377 1.00 6.62 95 HIS A O 1
ATOM 1234 N N . ASN A 1 134 ? -11.784 -9.354 19.969 1.00 5.81 96 ASN A N 1
ATOM 1235 C CA . ASN A 1 134 ? -12.930 -8.935 20.788 1.00 5.70 96 ASN A CA 1
ATOM 1236 C C . ASN A 1 134 ? -12.437 -7.780 21.682 1.00 5.79 96 ASN A C 1
ATOM 1237 O O . ASN A 1 134 ? -11.356 -7.227 21.469 1.00 6.22 96 ASN A O 1
ATOM 1245 N N . ILE A 1 135 ? -13.231 -7.432 22.701 1.00 5.96 97 ILE A N 1
ATOM 1246 C CA . ILE A 1 135 ? -12.776 -6.414 23.646 1.00 5.87 97 ILE A CA 1
ATOM 1247 C C . ILE A 1 135 ? -13.345 -6.707 25.032 1.00 6.03 97 ILE A C 1
ATOM 1248 O O . ILE A 1 135 ? -14.531 -7.007 25.205 1.00 7.16 97 ILE A O 1
ATOM 1262 N N . ASP A 1 136 ? -12.440 -6.564 26.020 1.00 6.30 98 ASP A N 1
ATOM 1263 C CA A ASP A 1 136 ? -12.712 -6.665 27.459 0.50 6.15 98 ASP A CA 1
ATOM 1264 C CA B ASP A 1 136 ? -12.739 -6.656 27.448 0.50 6.30 98 ASP A CA 1
ATOM 1265 C C . ASP A 1 136 ? -12.426 -5.305 28.082 1.00 5.91 98 ASP A C 1
ATOM 1266 O O . ASP A 1 136 ? -11.299 -4.833 28.012 1.00 7.47 98 ASP A O 1
ATOM 1278 N N . PHE A 1 137 ? -13.435 -4.729 28.731 1.00 4.88 99 PHE A N 1
ATOM 1279 C CA . PHE A 1 137 ? -13.261 -3.503 29.502 1.00 4.76 99 PHE A CA 1
ATOM 1280 C C . PHE A 1 137 ? -13.191 -3.844 30.984 1.00 4.57 99 PHE A C 1
ATOM 1281 O O . PHE A 1 137 ? -14.158 -4.319 31.564 1.00 5.16 99 PHE A O 1
ATOM 1294 N N . HIS A 1 138 ? -12.066 -3.469 31.634 1.00 4.69 100 HIS A N 1
ATOM 1295 C CA . HIS A 1 138 ? -12.002 -3.646 33.084 1.00 4.57 100 HIS A CA 1
ATOM 1296 C C . HIS A 1 138 ? -12.970 -2.731 33.820 1.00 4.64 100 HIS A C 1
ATOM 1297 O O . HIS A 1 138 ? -13.239 -2.939 35.008 1.00 5.52 100 HIS A O 1
ATOM 1310 N N . ALA A 1 139 ? -13.478 -1.688 33.151 1.00 4.54 101 ALA A N 1
ATOM 1311 C CA . ALA A 1 139 ? -14.483 -0.792 33.728 1.00 4.70 101 ALA A CA 1
ATOM 1312 C C . ALA A 1 139 ? -15.889 -1.416 33.821 1.00 4.75 101 ALA A C 1
ATOM 1313 O O . ALA A 1 139 ? -16.735 -0.857 34.498 1.00 5.71 101 ALA A O 1
ATOM 1320 N N . ALA A 1 140 ? -16.119 -2.487 33.053 1.00 4.80 102 ALA A N 1
ATOM 1321 C CA . ALA A 1 140 ? -17.449 -3.051 32.844 1.00 4.88 102 ALA A CA 1
ATOM 1322 C C . ALA A 1 140 ? -17.682 -4.251 33.751 1.00 5.29 102 ALA A C 1
ATOM 1323 O O . ALA A 1 140 ? -16.753 -4.887 34.251 1.00 7.08 102 ALA A O 1
ATOM 1330 N N . THR A 1 141 ? -18.975 -4.588 33.896 1.00 5.14 103 THR A N 1
ATOM 1331 C CA . THR A 1 141 ? -19.391 -5.710 34.734 1.00 5.22 103 THR A CA 1
ATOM 1332 C C . THR A 1 141 ? -20.192 -6.724 33.905 1.00 5.25 103 THR A C 1
ATOM 1333 O O . THR A 1 141 ? -21.255 -6.388 33.364 1.00 5.87 103 THR A O 1
ATOM 1344 N N . GLY A 1 142 ? -19.682 -7.957 33.888 1.00 5.58 104 GLY A N 1
ATOM 1345 C CA . GLY A 1 142 ? -20.344 -9.060 33.181 1.00 6.11 104 GLY A CA 1
ATOM 1346 C C . GLY A 1 142 ? -19.598 -9.492 31.931 1.00 5.42 104 GLY A C 1
ATOM 1347 O O . GLY A 1 142 ? -18.829 -8.736 31.323 1.00 5.81 104 GLY A O 1
ATOM 1351 N N . ALA A 1 143 ? -19.873 -10.738 31.529 1.00 5.90 105 ALA A N 1
ATOM 1352 C CA . ALA A 1 143 ? -19.458 -11.292 30.241 1.00 6.17 105 ALA A CA 1
ATOM 1353 C C . ALA A 1 143 ? -17.966 -11.052 29.975 1.00 5.99 105 ALA A C 1
ATOM 1354 O O . ALA A 1 143 ? -17.555 -10.687 28.867 1.00 6.49 105 ALA A O 1
ATOM 1361 N N A LEU A 1 144 ? -17.147 -11.330 30.982 0.70 6.13 106 LEU A N 1
ATOM 1362 N N B LEU A 1 144 ? -17.146 -11.253 31.020 0.30 5.55 106 LEU A N 1
ATOM 1363 C CA A LEU A 1 144 ? -15.707 -11.213 30.837 0.70 6.75 106 LEU A CA 1
ATOM 1364 C CA B LEU A 1 144 ? -15.655 -11.157 30.969 0.30 6.56 106 LEU A CA 1
ATOM 1365 C C A LEU A 1 144 ? -15.352 -9.786 30.336 0.70 7.60 106 LEU A C 1
ATOM 1366 C C B LEU A 1 144 ? -15.151 -9.723 30.714 0.30 5.69 106 LEU A C 1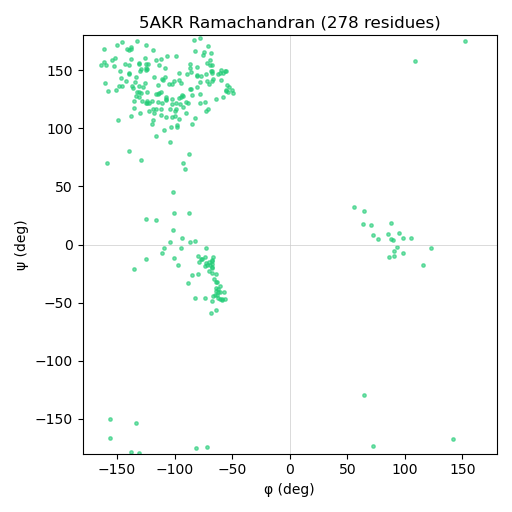
ATOM 1367 O O A LEU A 1 144 ? -14.493 -9.622 29.447 0.70 9.37 106 LEU A O 1
ATOM 1368 O O B LEU A 1 144 ? -14.019 -9.489 30.363 0.30 5.86 106 LEU A O 1
ATOM 1381 N N . GLY A 1 145 ? -16.036 -8.778 30.924 1.00 6.07 107 GLY A N 1
ATOM 1382 C CA . GLY A 1 145 ? -15.796 -7.387 30.588 1.00 6.44 107 GLY A CA 1
ATOM 1383 C C . GLY A 1 145 ? -16.280 -6.975 29.209 1.00 5.72 107 GLY A C 1
ATOM 1384 O O . GLY A 1 145 ? -16.018 -5.855 28.758 1.00 6.10 107 GLY A O 1
ATOM 1388 N N . GLY A 1 146 ? -17.042 -7.865 28.559 1.00 6.77 108 GLY A N 1
ATOM 1389 C CA . GLY A 1 146 ? -17.503 -7.641 27.211 1.00 6.56 108 GLY A CA 1
ATOM 1390 C C . GLY A 1 146 ? -16.962 -8.630 26.217 1.00 6.20 108 GLY A C 1
ATOM 1391 O O . GLY A 1 146 ? -17.501 -8.773 25.126 1.00 6.27 108 GLY A O 1
ATOM 1395 N N . GLY A 1 147 ? -15.881 -9.339 26.572 1.00 6.88 109 GLY A N 1
ATOM 1396 C CA . GLY A 1 147 ? -15.230 -10.190 25.571 1.00 7.60 109 GLY A CA 1
ATOM 1397 C C . GLY A 1 147 ? -16.121 -11.309 25.091 1.00 7.22 109 GLY A C 1
ATOM 1398 O O . GLY A 1 147 ? -16.025 -11.733 23.936 1.00 8.53 109 GLY A O 1
ATOM 1402 N N . ALA A 1 148 ? -16.993 -11.815 25.976 1.00 6.71 110 ALA A N 1
ATOM 1403 C CA . ALA A 1 148 ? -17.855 -12.928 25.592 1.00 7.24 110 ALA A CA 1
ATOM 1404 C C . ALA A 1 148 ? -18.908 -12.492 24.567 1.00 7.32 110 ALA A C 1
ATOM 1405 O O . ALA A 1 148 ? -19.520 -13.349 23.919 1.00 10.02 110 ALA A O 1
ATOM 1412 N N . LEU A 1 149 ? -19.147 -11.185 24.432 1.00 6.20 111 LEU A N 1
ATOM 1413 C CA . LEU A 1 149 ? -20.208 -10.646 23.587 1.00 6.52 111 LEU A CA 1
ATOM 1414 C C . LEU A 1 149 ? -19.709 -9.952 22.332 1.00 6.44 111 LEU A C 1
ATOM 1415 O O . LEU A 1 149 ? -20.540 -9.509 21.529 1.00 7.74 111 LEU A O 1
ATOM 1428 N N . THR A 1 150 ? -18.389 -9.836 22.150 1.00 6.16 112 THR A N 1
ATOM 1429 C CA . THR A 1 150 ? -17.838 -8.994 21.120 1.00 6.34 112 THR A CA 1
ATOM 1430 C C . THR A 1 150 ? -16.876 -9.710 20.160 1.00 6.00 112 THR A C 1
ATOM 1431 O O . THR A 1 150 ? -16.061 -9.052 19.502 1.00 6.44 112 THR A O 1
ATOM 1442 N N . GLN A 1 151 ? -16.986 -11.031 20.061 1.00 6.47 113 GLN A N 1
ATOM 1443 C CA . GLN A 1 151 ? -16.082 -11.775 19.156 1.00 6.33 113 GLN A CA 1
ATOM 1444 C C . GLN A 1 151 ? -16.438 -11.481 17.701 1.00 6.41 113 GLN A C 1
ATOM 1445 O O . GLN A 1 151 ? -17.539 -11.807 17.235 1.00 8.59 113 GLN A O 1
ATOM 1459 N N . VAL A 1 152 ? -15.488 -10.869 16.999 1.00 6.11 114 VAL A N 1
ATOM 1460 C CA . VAL A 1 152 ? -15.701 -10.475 15.609 1.00 6.31 114 VAL A CA 1
ATOM 1461 C C . VAL A 1 152 ? -14.607 -11.073 14.731 1.00 6.19 114 VAL A C 1
ATOM 1462 O O . VAL A 1 152 ? -13.406 -10.840 14.915 1.00 6.40 114 VAL A O 1
ATOM 1473 N N . ASN A 1 153 ? -15.048 -11.855 13.753 1.00 6.68 115 ASN A N 1
ATOM 1474 C CA . ASN A 1 153 ? -14.178 -12.323 12.692 1.00 6.68 115 ASN A CA 1
ATOM 1475 C C . ASN A 1 153 ? -13.913 -11.199 11.714 1.00 6.60 115 ASN A C 1
ATOM 1476 O O . ASN A 1 153 ? -14.664 -10.227 11.651 1.00 6.92 115 ASN A O 1
ATOM 1486 N N . PRO A 1 154 ? -12.872 -11.319 10.862 1.00 6.86 116 PRO A N 1
ATOM 1487 C CA . PRO A 1 154 ? -12.698 -10.333 9.793 1.00 7.39 116 PRO A CA 1
ATOM 1488 C C . PRO A 1 154 ? -13.984 -10.205 8.980 1.00 7.21 116 PRO A C 1
ATOM 1489 O O . PRO A 1 154 ? -14.581 -11.213 8.604 1.00 8.48 116 PRO A O 1
ATOM 1497 N N . GLY A 1 155 ? -14.364 -8.995 8.690 1.00 7.26 117 GLY A N 1
ATOM 1498 C CA . GLY A 1 155 ? -15.596 -8.685 7.993 1.00 7.82 117 GLY A CA 1
ATOM 1499 C C . GLY A 1 155 ? -16.820 -8.519 8.879 1.00 7.72 117 GLY A C 1
ATOM 1500 O O . GLY A 1 155 ? -17.907 -8.333 8.332 1.00 10.29 117 GLY A O 1
ATOM 1502 N N . GLU A 1 156 ? -16.660 -8.573 10.192 1.00 7.08 118 GLU A N 1
ATOM 1503 C CA . GLU A 1 156 ? -17.769 -8.427 11.136 1.00 6.87 118 GLU A CA 1
ATOM 1504 C C . GLU A 1 156 ? -17.581 -7.179 11.983 1.00 6.78 118 GLU A C 1
ATOM 1505 O O . GLU A 1 156 ? -16.473 -6.676 12.186 1.00 7.31 118 GLU A O 1
ATOM 1513 N N . GLU A 1 157 ? -18.721 -6.734 12.530 1.00 6.63 119 GLU A N 1
ATOM 1514 C CA . GLU A 1 157 ? -18.725 -5.683 13.550 1.00 6.61 119 GLU A CA 1
ATOM 1515 C C . GLU A 1 157 ? -19.737 -6.074 14.620 1.00 6.34 119 GLU A C 1
ATOM 1516 O O . GLU A 1 157 ? -20.547 -6.978 14.457 1.00 7.02 119 GLU A O 1
ATOM 1528 N N . THR A 1 158 ? -19.664 -5.319 15.736 1.00 6.16 120 THR A N 1
ATOM 1529 C CA . THR A 1 158 ? -20.577 -5.555 16.855 1.00 6.07 120 THR A CA 1
ATOM 1530 C C . THR A 1 158 ? -20.712 -4.241 17.623 1.00 6.07 120 THR A C 1
ATOM 1531 O O . THR A 1 158 ? -19.811 -3.389 17.556 1.00 6.85 120 THR A O 1
ATOM 1540 N N . THR A 1 159 ? -21.796 -4.118 18.382 1.00 6.06 121 THR A N 1
ATOM 1541 C CA . THR A 1 159 ? -21.960 -2.971 19.269 1.00 6.21 121 THR A CA 1
ATOM 1542 C C . THR A 1 159 ? -22.285 -3.480 20.672 1.00 5.86 121 THR A C 1
ATOM 1543 O O . THR A 1 159 ? -23.269 -4.206 20.865 1.00 7.07 121 THR A O 1
ATOM 1553 N N . LEU A 1 160 ? -21.461 -3.083 21.644 1.00 5.80 122 LEU A N 1
ATOM 1554 C CA . LEU A 1 160 ? -21.578 -3.430 23.054 1.00 5.76 122 LEU A CA 1
ATOM 1555 C C . LEU A 1 160 ? -21.979 -2.181 23.835 1.00 5.79 122 LEU A C 1
ATOM 1556 O O . LEU A 1 160 ? -21.431 -1.109 23.565 1.00 7.20 122 LEU A O 1
ATOM 1570 N N . ARG A 1 161 ? -22.845 -2.318 24.827 1.00 5.34 123 ARG A N 1
ATOM 1571 C CA . ARG A 1 161 ? -23.097 -1.217 25.761 1.00 5.40 123 ARG A CA 1
ATOM 1572 C C . ARG A 1 161 ? -22.877 -1.722 27.185 1.00 5.44 123 ARG A C 1
ATOM 1573 O O . ARG A 1 161 ? -23.266 -2.826 27.522 1.00 6.43 123 ARG A O 1
ATOM 1591 N N . PHE A 1 162 ? -22.237 -0.880 28.001 1.00 5.12 124 PHE A N 1
ATOM 1592 C CA . PHE A 1 162 ? -22.142 -1.190 29.422 1.00 5.13 124 PHE A CA 1
ATOM 1593 C C . PHE A 1 162 ? -22.253 0.085 30.228 1.00 5.25 124 PHE A C 1
ATOM 1594 O O . PHE A 1 162 ? -21.924 1.176 29.766 1.00 5.75 124 PHE A O 1
ATOM 1609 N N . LYS A 1 163 ? -22.690 -0.056 31.478 1.00 5.25 125 LYS A N 1
ATOM 1610 C CA A LYS A 1 163 ? -22.787 1.086 32.377 0.50 5.27 125 LYS A CA 1
ATOM 1611 C CA B LYS A 1 163 ? -22.797 1.042 32.426 0.50 5.15 125 LYS A CA 1
ATOM 1612 C C . LYS A 1 163 ? -21.471 1.193 33.170 1.00 5.03 125 LYS A C 1
ATOM 1613 O O . LYS A 1 163 ? -20.981 0.231 33.767 1.00 5.41 125 LYS A O 1
ATOM 1627 N N . ALA A 1 164 ? -20.901 2.406 33.160 1.00 5.05 126 ALA A N 1
ATOM 1628 C CA . ALA A 1 164 ? -19.609 2.647 33.774 1.00 5.22 126 ALA A CA 1
ATOM 1629 C C . ALA A 1 164 ? -19.817 2.989 35.260 1.00 5.17 126 ALA A C 1
ATOM 1630 O O . ALA A 1 164 ? -19.789 4.145 35.683 1.00 6.01 126 ALA A O 1
ATOM 1637 N N . THR A 1 165 ? -20.062 1.951 36.066 1.00 5.20 127 THR A N 1
ATOM 1638 C CA . THR A 1 165 ? -20.529 2.149 37.424 1.00 5.53 127 THR A CA 1
ATOM 1639 C C . THR A 1 165 ? -19.437 2.531 38.444 1.00 5.64 127 THR A C 1
ATOM 1640 O O . THR A 1 165 ? -19.814 2.899 39.556 1.00 7.00 127 THR A O 1
ATOM 1650 N N . LYS A 1 166 ? -18.169 2.461 38.081 1.00 5.29 128 LYS A N 1
ATOM 1651 C CA . LYS A 1 166 ? -17.099 2.729 39.036 1.00 5.41 128 LYS A CA 1
ATOM 1652 C C . LYS A 1 166 ? -16.118 3.751 38.452 1.00 5.22 128 LYS A C 1
ATOM 1653 O O . LYS A 1 166 ? -15.629 3.580 37.325 1.00 5.56 128 LYS A O 1
ATOM 1668 N N . PRO A 1 167 ? -15.785 4.796 39.223 1.00 5.38 129 PRO A N 1
ATOM 1669 C CA . PRO A 1 167 ? -14.868 5.812 38.708 1.00 5.27 129 PRO A CA 1
ATOM 1670 C C . PRO A 1 167 ? -13.411 5.351 38.814 1.00 5.53 129 PRO A C 1
ATOM 1671 O O . PRO A 1 167 ? -12.999 4.733 39.780 1.00 8.34 129 PRO A O 1
ATOM 1677 N N . GLY A 1 168 ? -12.629 5.752 37.840 1.00 4.87 130 GLY A N 1
ATOM 1678 C CA . GLY A 1 168 ? -11.238 5.387 37.797 1.00 4.87 130 GLY A CA 1
ATOM 1679 C C . GLY A 1 168 ? -10.731 5.351 36.370 1.00 4.86 130 GLY A C 1
ATOM 1680 O O . GLY A 1 168 ? -11.502 5.501 35.428 1.00 6.16 130 GLY A O 1
ATOM 1684 N N . VAL A 1 169 ? -9.429 5.115 36.231 1.00 4.67 131 VAL A N 1
ATOM 1685 C CA . VAL A 1 169 ? -8.876 4.722 34.938 1.00 4.60 131 VAL A CA 1
ATOM 1686 C C . VAL A 1 169 ? -8.768 3.198 34.931 1.00 4.66 131 VAL A C 1
ATOM 1687 O O . VAL A 1 169 ? -8.427 2.597 35.954 1.00 5.67 131 VAL A O 1
ATOM 1699 N N . PHE A 1 170 ? -9.067 2.590 33.787 1.00 4.58 132 PHE A N 1
ATOM 1700 C CA . PHE A 1 170 ? -9.147 1.135 33.676 1.00 4.61 132 PHE A CA 1
ATOM 1701 C C . PHE A 1 170 ? -8.519 0.700 32.351 1.00 4.56 132 PHE A C 1
ATOM 1702 O O . PHE A 1 170 ? -8.633 1.382 31.338 1.00 5.55 132 PHE A O 1
ATOM 1718 N N . VAL A 1 171 ? -7.902 -0.486 32.354 1.00 4.52 133 VAL A N 1
ATOM 1719 C CA . VAL A 1 171 ? -7.466 -1.084 31.099 1.00 4.53 133 VAL A CA 1
ATOM 1720 C C . VAL A 1 171 ? -8.657 -1.600 30.292 1.00 4.27 133 VAL A C 1
ATOM 1721 O O . VAL A 1 171 ? -9.642 -2.103 30.837 1.00 4.99 133 VAL A O 1
ATOM 1733 N N . TYR A 1 172 ? -8.525 -1.521 28.952 1.00 4.43 134 TYR A N 1
ATOM 1734 C CA . TYR A 1 172 ? -9.309 -2.381 28.079 1.00 4.65 134 TYR A CA 1
ATOM 1735 C C . TYR A 1 172 ? -8.329 -3.144 27.190 1.00 4.60 134 TYR A C 1
ATOM 1736 O O . TYR A 1 172 ? -7.232 -2.673 26.880 1.00 4.77 134 TYR A O 1
ATOM 1753 N N . HIS A 1 173 ? -8.731 -4.361 26.759 1.00 4.75 135 HIS A N 1
ATOM 1754 C CA . HIS A 1 173 ? -7.850 -5.115 25.891 1.00 4.97 135 HIS A CA 1
ATOM 1755 C C . HIS A 1 173 ? -8.638 -6.192 25.164 1.00 4.89 135 HIS A C 1
ATOM 1756 O O . HIS A 1 173 ? -9.674 -6.646 25.645 1.00 5.59 135 HIS A O 1
ATOM 1768 N N . CYS A 1 174 ? -8.086 -6.622 24.036 1.00 5.14 136 CYS A N 1
ATOM 1769 C CA . CYS A 1 174 ? -8.589 -7.813 23.352 1.00 5.27 136 CYS A CA 1
ATOM 1770 C C . CYS A 1 174 ? -8.280 -9.045 24.194 1.00 5.30 136 CYS A C 1
ATOM 1771 O O . CYS A 1 174 ? -7.265 -9.079 24.927 1.00 5.78 136 CYS A O 1
ATOM 1778 N N . ALA A 1 175 ? -9.124 -10.066 24.105 1.00 5.48 137 ALA A N 1
ATOM 1779 C CA . ALA A 1 175 ? -8.927 -11.282 24.887 1.00 6.36 137 ALA A CA 1
ATOM 1780 C C . ALA A 1 175 ? -9.667 -12.453 24.263 1.00 6.07 137 ALA A C 1
ATOM 1781 O O . ALA A 1 175 ? -10.650 -12.936 24.824 1.00 6.97 137 ALA A O 1
ATOM 1787 N N . PRO A 1 176 ? -9.211 -12.945 23.122 1.00 6.16 138 PRO A N 1
ATOM 1788 C CA . PRO A 1 176 ? -9.933 -14.075 22.465 1.00 6.80 138 PRO A CA 1
ATOM 1789 C C . PRO A 1 176 ? -9.564 -15.351 23.216 1.00 6.95 138 PRO A C 1
ATOM 1790 O O . PRO A 1 176 ? -8.369 -15.648 23.394 1.00 6.98 138 PRO A O 1
ATOM 1800 N N . GLU A 1 177 ? -10.582 -16.131 23.602 1.00 8.33 139 GLU A N 1
ATOM 1801 C CA . GLU A 1 177 ? -10.329 -17.334 24.391 1.00 8.44 139 GLU A CA 1
ATOM 1802 C C . GLU A 1 177 ? -9.251 -18.152 23.714 1.00 7.46 139 GLU A C 1
ATOM 1803 O O . GLU A 1 177 ? -9.344 -18.470 22.537 1.00 8.16 139 GLU A O 1
ATOM 1814 N N . GLY A 1 178 ? -8.294 -18.588 24.511 1.00 8.25 140 GLY A N 1
ATOM 1815 C C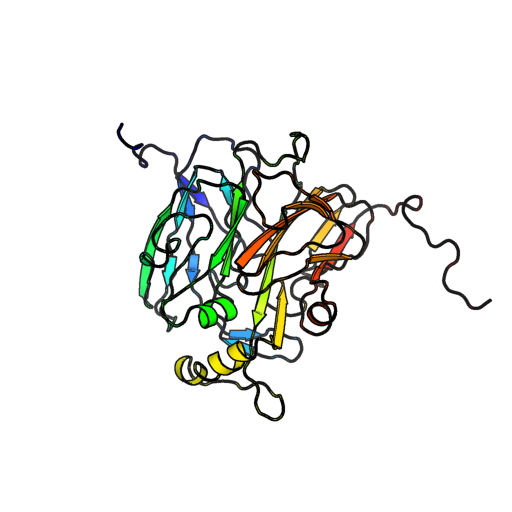A . GLY A 1 178 ? -7.209 -19.437 24.052 1.00 8.64 140 GLY A CA 1
ATOM 1816 C C . GLY A 1 178 ? -6.001 -18.738 23.466 1.00 7.97 140 GLY A C 1
ATOM 1817 O O . GLY A 1 178 ? -4.975 -19.403 23.230 1.00 11.12 140 GLY A O 1
ATOM 1820 N N . MET A 1 179 ? -6.097 -17.428 23.206 1.00 7.35 141 MET A N 1
ATOM 1821 C CA A MET A 1 179 ? -4.932 -16.736 22.667 0.60 6.81 141 MET A CA 1
ATOM 1822 C CA B MET A 1 179 ? -5.063 -16.614 22.570 0.40 7.68 141 MET A CA 1
ATOM 1823 C C . MET A 1 179 ? -4.857 -15.292 23.263 1.00 6.49 141 MET A C 1
ATOM 1824 O O . MET A 1 179 ? -4.401 -14.346 22.642 1.00 7.23 141 MET A O 1
ATOM 1835 N N . VAL A 1 180 ? -5.225 -15.207 24.547 1.00 6.33 142 VAL A N 1
ATOM 1836 C CA . VAL A 1 180 ? -5.340 -13.901 25.185 1.00 6.29 142 VAL A CA 1
ATOM 1837 C C . VAL A 1 180 ? -3.993 -13.152 25.271 1.00 5.58 142 VAL A C 1
ATOM 1838 O O . VAL A 1 180 ? -3.892 -12.021 24.783 1.00 6.09 142 VAL A O 1
ATOM 1849 N N . PRO A 1 181 ? -2.953 -13.716 25.880 1.00 5.57 143 PRO A N 1
ATOM 1850 C CA . PRO A 1 181 ? -1.751 -12.907 26.042 1.00 5.67 143 PRO A CA 1
ATOM 1851 C C . PRO A 1 181 ? -1.104 -12.567 24.700 1.00 5.38 143 PRO A C 1
ATOM 1852 O O . PRO A 1 181 ? -0.457 -11.524 24.601 1.00 5.77 143 PRO A O 1
ATOM 1861 N N . TRP A 1 182 ? -1.250 -13.425 23.678 1.00 5.67 144 TRP A N 1
ATOM 1862 C CA . TRP A 1 182 ? -0.698 -13.088 22.376 1.00 6.04 144 TRP A CA 1
ATOM 1863 C C . TRP A 1 182 ? -1.291 -11.768 21.849 1.00 5.55 144 TRP A C 1
ATOM 1864 O O . TRP A 1 182 ? -0.564 -10.899 21.354 1.00 6.06 144 TRP A O 1
ATOM 1885 N N . HIS A 1 183 ? -2.624 -11.621 21.929 1.00 5.30 145 HIS A N 1
ATOM 1886 C CA . HIS A 1 183 ? -3.208 -10.389 21.431 1.00 5.31 145 HIS A CA 1
ATOM 1887 C C . HIS A 1 183 ? -2.791 -9.170 22.277 1.00 5.20 145 HIS A C 1
ATOM 1888 O O . HIS A 1 183 ? -2.443 -8.118 21.759 1.00 5.75 145 HIS A O 1
ATOM 1901 N N . VAL A 1 184 ? -2.834 -9.342 23.601 1.00 5.12 146 VAL A N 1
ATOM 1902 C CA . VAL A 1 184 ? -2.505 -8.206 24.474 1.00 5.08 146 VAL A CA 1
ATOM 1903 C C . VAL A 1 184 ? -1.078 -7.735 24.225 1.00 5.22 146 VAL A C 1
ATOM 1904 O O . VAL A 1 184 ? -0.816 -6.529 24.119 1.00 5.47 146 VAL A O 1
ATOM 1916 N N . THR A 1 185 ? -0.140 -8.699 24.176 1.00 5.19 147 THR A N 1
ATOM 1917 C CA . THR A 1 185 ? 1.270 -8.366 24.027 1.00 5.55 147 THR A CA 1
ATOM 1918 C C . THR A 1 185 ? 1.688 -8.102 22.579 1.00 5.59 147 THR A C 1
ATOM 1919 O O . THR A 1 185 ? 2.853 -7.794 22.333 1.00 6.98 147 THR A O 1
ATOM 1929 N N . SER A 1 186 ? 0.717 -8.144 21.661 1.00 5.52 148 SER A N 1
ATOM 1930 C CA . SER A 1 186 ? 0.899 -7.625 20.312 1.00 5.61 148 SER A CA 1
ATOM 1931 C C . SER A 1 186 ? 0.427 -6.171 20.180 1.00 5.76 148 SER A C 1
ATOM 1932 O O . SER A 1 186 ? 0.424 -5.623 19.076 1.00 6.22 148 SER A O 1
ATOM 1940 N N . GLY A 1 187 ? 0.047 -5.569 21.333 1.00 5.72 149 GLY A N 1
ATOM 1941 C CA . GLY A 1 187 ? -0.335 -4.172 21.348 1.00 5.67 149 GLY A CA 1
ATOM 1942 C C . GLY A 1 187 ? -1.824 -3.895 21.466 1.00 5.13 149 GLY A C 1
ATOM 1943 O O . GLY A 1 187 ? -2.233 -2.734 21.420 1.00 5.53 149 GLY A O 1
ATOM 1946 N N . MET A 1 188 ? -2.649 -4.944 21.656 1.00 5.05 150 MET A N 1
ATOM 1947 C CA . MET A 1 188 ? -4.104 -4.768 21.525 1.00 5.12 150 MET A CA 1
ATOM 1948 C C . MET A 1 188 ? -4.727 -4.444 22.889 1.00 4.72 150 MET A C 1
ATOM 1949 O O . MET A 1 188 ? -5.458 -5.230 23.478 1.00 5.39 150 MET A O 1
ATOM 1963 N N . ASN A 1 189 ? -4.416 -3.223 23.353 1.00 4.60 151 ASN A N 1
ATOM 1964 C CA . ASN A 1 189 ? -4.870 -2.775 24.661 1.00 4.57 151 ASN A CA 1
ATOM 1965 C C . ASN A 1 189 ? -4.818 -1.242 24.681 1.00 4.48 151 ASN A C 1
ATOM 1966 O O . ASN A 1 189 ? -4.040 -0.631 23.954 1.00 5.25 151 ASN A O 1
ATOM 1975 N N . GLY A 1 190 ? -5.663 -0.678 25.547 1.00 4.76 152 GLY A N 1
ATOM 1976 C CA . GLY A 1 190 ? -5.727 0.763 25.769 1.00 4.68 152 GLY A CA 1
ATOM 1977 C C . GLY A 1 190 ? -6.306 1.012 27.154 1.00 4.50 152 GLY A C 1
ATOM 1978 O O . GLY A 1 190 ? -6.115 0.184 28.074 1.00 4.68 152 GLY A O 1
ATOM 1982 N N . ALA A 1 191 ? -6.992 2.129 27.330 1.00 4.79 153 ALA A N 1
ATOM 1983 C CA . ALA A 1 191 ? -7.557 2.432 28.643 1.00 4.70 153 ALA A CA 1
ATOM 1984 C C . ALA A 1 191 ? -8.812 3.306 28.460 1.00 4.40 153 ALA A C 1
ATOM 1985 O O . ALA A 1 191 ? -9.009 3.965 27.428 1.00 4.75 153 ALA A O 1
ATOM 1992 N N . ILE A 1 192 ? -9.627 3.297 29.518 1.00 4.79 154 ILE A N 1
ATOM 1993 C CA . ILE A 1 192 ? -10.800 4.152 29.616 1.00 4.57 154 ILE A CA 1
ATOM 1994 C C . ILE A 1 192 ? -10.773 4.828 30.966 1.00 4.72 154 ILE A C 1
ATOM 1995 O O . ILE A 1 192 ? -10.498 4.208 32.000 1.00 5.75 154 ILE A O 1
ATOM 2011 N N . MET A 1 193 ? -11.073 6.133 30.963 1.00 4.66 155 MET A N 1
ATOM 2012 C CA . MET A 1 193 ? -11.188 6.910 32.194 1.00 4.64 155 MET A CA 1
ATOM 2013 C C . MET A 1 193 ? -12.665 7.208 32.445 1.00 4.60 155 MET A C 1
ATOM 2014 O O . MET A 1 193 ? -13.349 7.745 31.588 1.00 5.74 155 MET A O 1
ATOM 2028 N N . VAL A 1 194 ? -13.102 6.808 33.635 1.00 4.60 156 VAL A N 1
ATOM 2029 C CA . VAL A 1 194 ? -14.443 7.050 34.132 1.00 4.49 156 VAL A CA 1
ATOM 2030 C C . VAL A 1 194 ? -14.299 8.092 35.246 1.00 4.62 156 VAL A C 1
ATOM 2031 O O . VAL A 1 194 ? -13.895 7.791 36.376 1.00 5.13 156 VAL A O 1
ATOM 2043 N N . LEU A 1 195 ? -14.559 9.348 34.912 1.00 5.17 157 LEU A N 1
ATOM 2044 C CA . LEU A 1 195 ? -14.385 10.413 35.905 1.00 5.27 157 LEU A CA 1
ATOM 2045 C C . LEU A 1 195 ? -15.559 10.413 36.875 1.00 5.29 157 LEU A C 1
ATOM 2046 O O . LEU A 1 195 ? -16.711 10.220 36.499 1.00 6.05 157 LEU A O 1
ATOM 2057 N N . PRO A 1 196 ? -15.302 10.740 38.159 1.00 5.67 158 PRO A N 1
ATOM 2058 C CA . PRO A 1 196 ? -16.436 11.081 39.029 1.00 5.83 158 PRO A CA 1
ATOM 2059 C C . PRO A 1 196 ? -17.224 12.210 38.398 1.00 5.90 158 PRO A C 1
ATOM 2060 O O . PRO A 1 196 ? -16.650 13.079 37.727 1.00 6.48 158 PRO A O 1
ATOM 2070 N N . ARG A 1 197 ? -18.535 12.249 38.632 1.00 6.79 159 ARG A N 1
ATOM 2071 C CA . ARG A 1 197 ? -19.305 13.332 38.018 1.00 7.17 159 ARG A CA 1
ATOM 2072 C C . ARG A 1 197 ? -18.896 14.702 38.535 1.00 6.91 159 ARG A C 1
ATOM 2073 O O . ARG A 1 197 ? -19.063 15.681 37.794 1.00 8.16 159 ARG A O 1
ATOM 2089 N N . ASP A 1 198 ? -18.348 14.798 39.755 1.00 7.10 160 ASP A N 1
ATOM 2090 C CA . ASP A 1 198 ? -17.869 16.075 40.244 1.00 7.51 160 ASP A CA 1
ATOM 2091 C C . ASP A 1 198 ? -16.355 16.206 40.111 1.00 7.33 160 ASP A C 1
ATOM 2092 O O . ASP A 1 198 ? -15.761 17.023 40.859 1.00 8.34 160 ASP A O 1
ATOM 2101 N N . GLY A 1 199 ? -15.734 15.521 39.167 1.00 7.01 161 GLY A N 1
ATOM 2102 C CA . GLY A 1 199 ? -14.326 15.655 38.932 1.00 7.02 161 GLY A CA 1
ATOM 2103 C C . GLY A 1 199 ? -13.461 15.024 40.018 1.00 6.56 161 GLY A C 1
ATOM 2104 O O . GLY A 1 199 ? -13.938 14.312 40.910 1.00 7.47 161 GLY A O 1
ATOM 2107 N N . LEU A 1 200 ? -12.164 15.255 39.896 1.00 6.54 162 LEU A N 1
ATOM 2108 C CA . LEU A 1 200 ? -11.212 14.659 40.821 1.00 6.49 162 LEU A CA 1
ATOM 2109 C C . LEU A 1 200 ? -11.125 15.436 42.142 1.00 6.76 162 LEU A C 1
ATOM 2110 O O . LEU A 1 200 ? -11.324 16.656 42.174 1.00 7.49 162 LEU A O 1
ATOM 2123 N N . LYS A 1 201 ? -10.755 14.708 43.201 1.00 7.32 163 LYS A N 1
ATOM 2124 C CA A LYS A 1 201 ? -10.593 15.312 44.517 0.50 8.39 163 LYS A CA 1
ATOM 2125 C CA B LYS A 1 201 ? -10.668 15.220 44.540 0.50 7.61 163 LYS A CA 1
ATOM 2126 C C . LYS A 1 201 ? -9.316 14.805 45.157 1.00 8.16 163 LYS A C 1
ATOM 2127 O O . LYS A 1 201 ? -8.842 13.691 44.929 1.00 9.50 163 LYS A O 1
ATOM 2142 N N . ASP A 1 202 ? -8.743 15.678 46.000 1.00 8.29 164 ASP A N 1
ATOM 2143 C CA . ASP A 1 202 ? -7.556 15.328 46.782 1.00 8.61 164 ASP A CA 1
ATOM 2144 C C . ASP A 1 202 ? -7.924 14.544 48.009 1.00 8.90 164 ASP A C 1
ATOM 2145 O O . ASP A 1 202 ? -9.056 14.155 48.208 1.00 10.00 164 ASP A O 1
ATOM 2153 N N . GLU A 1 203 ? -6.910 14.261 48.845 1.00 9.22 165 GLU A N 1
ATOM 2154 C CA . GLU A 1 203 ? -7.105 13.435 50.020 1.00 9.84 165 GLU A CA 1
ATOM 2155 C C . GLU A 1 203 ? -7.966 14.042 51.104 1.00 10.84 165 GLU A C 1
ATOM 2156 O O . GLU A 1 203 ? -8.326 13.357 52.061 1.00 14.24 165 GLU A O 1
ATOM 2163 N N . LYS A 1 204 ? -8.227 15.343 51.006 1.00 10.47 166 LYS A N 1
ATOM 2164 C CA . LYS A 1 204 ? -9.107 16.078 51.901 1.00 12.62 166 LYS A CA 1
ATOM 2165 C C . LYS A 1 204 ? -10.465 16.402 51.324 1.00 12.10 166 LYS A C 1
ATOM 2166 O O . LYS A 1 204 ? -11.277 17.043 51.961 1.00 16.59 166 LYS A O 1
ATOM 2180 N N . GLY A 1 205 ? -10.735 15.959 50.102 1.00 9.83 167 GLY A N 1
ATOM 2181 C CA . GLY A 1 205 ? -12.025 16.255 49.501 1.00 10.77 167 GLY A CA 1
ATOM 2182 C C . GLY A 1 205 ? -12.105 17.541 48.707 1.00 10.39 167 GLY A C 1
ATOM 2183 O O . GLY A 1 205 ? -13.203 17.881 48.274 1.00 11.84 167 GLY A O 1
ATOM 2184 N N . GLN A 1 206 ? -10.989 18.260 48.544 1.00 10.09 168 GLN A N 1
ATOM 2185 C CA A GLN A 1 206 ? -10.920 19.496 47.790 0.30 7.46 168 GLN A CA 1
ATOM 2186 C CA B GLN A 1 206 ? -11.040 19.481 47.750 0.30 8.21 168 GLN A CA 1
ATOM 2187 C C . GLN A 1 206 ? -10.741 19.127 46.307 1.00 9.01 168 GLN A C 1
ATOM 2188 O O . GLN A 1 206 ? -10.169 18.110 45.992 1.00 9.40 168 GLN A O 1
ATOM 2202 N N . PRO A 1 207 ? -11.170 19.985 45.390 1.00 9.96 169 PRO A N 1
ATOM 2203 C CA A PRO A 1 207 ? -10.977 19.634 43.977 0.50 9.02 169 PRO A CA 1
ATOM 2204 C CA B PRO A 1 207 ? -11.000 19.704 43.966 0.50 9.62 169 PRO A CA 1
ATOM 2205 C C . PRO A 1 207 ? -9.527 19.617 43.557 1.00 8.68 169 PRO A C 1
ATOM 2206 O O . PRO A 1 207 ? -8.674 20.382 44.042 1.00 9.75 169 PRO A O 1
ATOM 2213 N N . LEU A 1 208 ? -9.296 18.752 42.585 1.00 8.30 170 LEU A N 1
ATOM 2214 C CA . LEU A 1 208 ? -8.061 18.739 41.792 1.00 8.18 170 LEU A CA 1
ATOM 2215 C C . LEU A 1 208 ? -8.504 18.864 40.342 1.00 8.15 170 LEU A C 1
ATOM 2216 O O . LEU A 1 208 ? -9.315 18.061 39.902 1.00 10.34 170 LEU A O 1
ATOM 2232 N N . THR A 1 209 ? -7.992 19.882 39.642 1.00 7.12 171 THR A N 1
ATOM 2233 C CA . THR A 1 209 ? -8.380 20.138 38.263 1.00 6.87 171 THR A CA 1
ATOM 2234 C C . THR A 1 209 ? -7.099 20.149 37.433 1.00 6.13 171 THR A C 1
ATOM 2235 O O . THR A 1 209 ? -6.200 20.937 37.715 1.00 6.95 171 THR A O 1
ATOM 2246 N N . TYR A 1 210 ? -7.026 19.269 36.424 1.00 5.80 172 TYR A N 1
ATOM 2247 C CA . TYR A 1 210 ? -5.883 19.286 35.543 1.00 5.62 172 TYR A CA 1
ATOM 2248 C C . TYR A 1 210 ? -6.077 20.282 34.409 1.00 5.92 172 TYR A C 1
ATOM 2249 O O . TYR A 1 210 ? -7.210 20.510 33.936 1.00 7.72 172 TYR A O 1
ATOM 2266 N N . ASP A 1 211 ? -4.984 20.864 33.962 1.00 5.82 173 ASP A N 1
ATOM 2267 C CA . ASP A 1 211 ? -4.944 21.712 32.793 1.00 5.92 173 ASP A CA 1
ATOM 2268 C C . ASP A 1 211 ? -4.695 20.930 31.511 1.00 6.54 173 ASP A C 1
ATOM 2269 O O . ASP A 1 211 ? -5.148 21.320 30.439 1.00 7.81 173 ASP A O 1
ATOM 2277 N N . LYS A 1 212 ? -3.910 19.849 31.611 1.00 6.91 174 LYS A N 1
ATOM 2278 C CA A LYS A 1 212 ? -3.748 18.990 30.485 0.25 7.20 174 LYS A CA 1
ATOM 2279 C CA B LYS A 1 212 ? -3.476 18.988 30.485 0.75 7.24 174 LYS A CA 1
ATOM 2280 C C . LYS A 1 212 ? -3.618 17.543 30.972 1.00 5.75 174 LYS A C 1
ATOM 2281 O O . LYS A 1 212 ? -3.339 17.287 32.139 1.00 5.96 174 LYS A O 1
ATOM 2295 N N . ILE A 1 213 ? -3.910 16.641 30.036 1.00 6.06 175 ILE A N 1
ATOM 2296 C CA . ILE A 1 213 ? -3.900 15.216 30.313 1.00 5.41 175 ILE A CA 1
ATOM 2297 C C . ILE A 1 213 ? -3.171 14.533 29.170 1.00 5.88 175 ILE A C 1
ATOM 2298 O O . ILE A 1 213 ? -3.350 14.859 28.003 1.00 7.29 175 ILE A O 1
ATOM 2311 N N . TYR A 1 214 ? -2.357 13.536 29.539 1.00 5.02 176 TYR A N 1
ATOM 2312 C CA . TYR A 1 214 ? -1.720 12.662 28.585 1.00 4.91 176 TYR A CA 1
ATOM 2313 C C . TYR A 1 214 ? -1.970 11.207 28.995 1.00 4.94 176 TYR A C 1
ATOM 2314 O O . TYR A 1 214 ? -2.093 10.908 30.179 1.00 5.92 176 TYR A O 1
ATOM 2330 N N . TYR A 1 215 ? -1.986 10.351 27.980 1.00 4.72 177 TYR A N 1
ATOM 2331 C CA . TYR A 1 215 ? -2.125 8.921 28.175 1.00 4.68 177 TYR A CA 1
ATOM 2332 C C . TYR A 1 215 ? -0.874 8.205 27.655 1.00 4.58 177 TYR A C 1
ATOM 2333 O O . TYR A 1 215 ? -0.589 8.231 26.448 1.00 5.26 177 TYR A O 1
ATOM 2351 N N . VAL A 1 216 ? -0.131 7.613 28.595 1.00 4.89 178 VAL A N 1
ATOM 2352 C CA . VAL A 1 216 ? 1.030 6.785 28.299 1.00 4.97 178 VAL A CA 1
ATOM 2353 C C . VAL A 1 216 ? 0.629 5.315 28.432 1.00 5.15 178 VAL A C 1
ATOM 2354 O O . VAL A 1 216 ? 0.392 4.820 29.532 1.00 5.93 178 VAL A O 1
ATOM 2365 N N . GLY A 1 217 ? 0.555 4.635 27.292 1.00 5.02 179 GLY A N 1
ATOM 2366 C CA . GLY A 1 217 ? 0.408 3.182 27.311 1.00 5.17 179 GLY A CA 1
ATOM 2367 C C . GLY A 1 217 ? 1.780 2.558 27.221 1.00 5.25 179 GLY A C 1
ATOM 2368 O O . GLY A 1 217 ? 2.571 2.901 26.326 1.00 6.93 179 GLY A O 1
ATOM 2372 N N . GLU A 1 218 ? 2.070 1.646 28.142 1.00 4.70 180 GLU A N 1
ATOM 2373 C CA . GLU A 1 218 ? 3.349 0.963 28.168 1.00 4.51 180 GLU A CA 1
ATOM 2374 C C . GLU A 1 218 ? 3.125 -0.487 27.705 1.00 4.61 180 GLU A C 1
ATOM 2375 O O . GLU A 1 218 ? 2.272 -1.187 28.233 1.00 6.00 180 GLU A O 1
ATOM 2387 N N . GLN A 1 219 ? 3.923 -0.882 26.701 1.00 4.86 181 GLN A N 1
ATOM 2388 C CA . GLN A 1 219 ? 3.756 -2.182 26.063 1.00 4.91 181 GLN A CA 1
ATOM 2389 C C . GLN A 1 219 ? 5.031 -3.013 26.225 1.00 4.89 181 GLN A C 1
ATOM 2390 O O . GLN A 1 219 ? 6.096 -2.624 25.753 1.00 5.51 181 GLN A O 1
ATOM 2401 N N . ASP A 1 220 ? 4.856 -4.191 26.818 1.00 4.96 182 ASP A N 1
ATOM 2402 C CA . ASP A 1 220 ? 5.853 -5.254 26.797 1.00 4.86 182 ASP A CA 1
ATOM 2403 C C . ASP A 1 220 ? 5.639 -6.109 25.551 1.00 5.02 182 ASP A C 1
ATOM 2404 O O . ASP A 1 220 ? 4.558 -6.670 25.349 1.00 5.57 182 ASP A O 1
ATOM 2413 N N . PHE A 1 221 ? 6.697 -6.191 24.727 1.00 5.31 183 PHE A N 1
ATOM 2414 C CA . PHE A 1 221 ? 6.715 -7.065 23.568 1.00 5.18 183 PHE A CA 1
ATOM 2415 C C . PHE A 1 221 ? 7.674 -8.231 23.849 1.00 5.45 183 PHE A C 1
ATOM 2416 O O . PHE A 1 221 ? 8.657 -8.060 24.573 1.00 6.15 183 PHE A O 1
ATOM 2430 N N . TYR A 1 222 ? 7.388 -9.358 23.208 1.00 5.63 184 TYR A N 1
ATOM 2431 C CA . TYR A 1 222 ? 8.149 -10.604 23.377 1.00 6.08 184 TYR A CA 1
ATOM 2432 C C . TYR A 1 222 ? 8.522 -11.094 21.960 1.00 6.43 184 TYR A C 1
ATOM 2433 O O . TYR A 1 222 ? 7.933 -12.062 21.461 1.00 7.46 184 TYR A O 1
ATOM 2449 N N . VAL A 1 223 ? 9.454 -10.415 21.322 1.00 6.55 185 VAL A N 1
ATOM 2450 C CA . VAL A 1 223 ? 9.811 -10.788 19.952 1.00 7.63 185 VAL A CA 1
ATOM 2451 C C . VAL A 1 223 ? 10.631 -12.080 20.008 1.00 7.67 185 VAL A C 1
ATOM 2452 O O . VAL A 1 223 ? 11.664 -12.123 20.690 1.00 8.01 185 VAL A O 1
ATOM 2465 N N . PRO A 1 224 ? 10.182 -13.140 19.319 1.00 8.69 186 PRO A N 1
ATOM 2466 C CA . PRO A 1 224 ? 10.917 -14.400 19.445 1.00 9.59 186 PRO A CA 1
ATOM 2467 C C . PRO A 1 224 ? 12.360 -14.266 19.008 1.00 9.11 186 PRO A C 1
ATOM 2468 O O . PRO A 1 224 ? 12.647 -13.603 17.991 1.00 10.20 186 PRO A O 1
ATOM 2476 N N . LYS A 1 225 ? 13.252 -14.952 19.738 1.00 10.32 187 LYS A N 1
ATOM 2477 C CA . LYS A 1 225 ? 14.708 -14.942 19.483 1.00 10.65 187 LYS A CA 1
ATOM 2478 C C . LYS A 1 225 ? 15.152 -16.353 19.136 1.00 10.99 187 LYS A C 1
ATOM 2479 O O . LYS A 1 225 ? 14.656 -17.326 19.689 1.00 13.17 187 LYS A O 1
ATOM 2491 N N . ASP A 1 226 ? 16.114 -16.420 18.222 1.00 10.15 188 ASP A N 1
ATOM 2492 C CA . ASP A 1 226 ? 16.823 -17.628 17.976 1.00 9.90 188 ASP A CA 1
ATOM 2493 C C . ASP A 1 226 ? 17.860 -17.856 19.066 1.00 10.87 188 ASP A C 1
ATOM 2494 O O . ASP A 1 226 ? 18.027 -17.029 19.946 1.00 12.18 188 ASP A O 1
ATOM 2502 N N . GLU A 1 227 ? 18.567 -18.981 18.997 1.00 12.47 189 GLU A N 1
ATOM 2503 C CA . GLU A 1 227 ? 19.517 -19.327 20.026 1.00 14.18 189 GLU A CA 1
ATOM 2504 C C . GLU A 1 227 ? 20.674 -18.336 20.139 1.00 14.44 189 GLU A C 1
ATOM 2505 O O . GLU A 1 227 ? 21.118 -18.058 21.246 1.00 19.53 189 GLU A O 1
ATOM 2514 N N . ALA A 1 228 ? 21.079 -17.723 19.020 1.00 12.14 190 ALA A N 1
ATOM 2515 C CA . ALA A 1 228 ? 22.117 -16.675 19.006 1.00 13.26 190 ALA A CA 1
ATOM 2516 C C . ALA A 1 228 ? 21.645 -15.328 19.555 1.00 12.06 190 ALA A C 1
ATOM 2517 O O . ALA A 1 228 ? 22.462 -14.471 19.856 1.00 13.35 190 ALA A O 1
ATOM 2520 N N . GLY A 1 229 ? 20.348 -15.191 19.755 1.00 11.69 191 GLY A N 1
ATOM 2521 C CA . GLY A 1 229 ? 19.742 -13.981 20.294 1.00 12.95 191 GLY A CA 1
ATOM 2522 C C . GLY A 1 229 ? 19.139 -13.002 19.319 1.00 11.90 191 GLY A C 1
ATOM 2523 O O . GLY A 1 229 ? 18.703 -11.951 19.718 1.00 14.63 191 GLY A O 1
ATOM 2524 N N . ASN A 1 230 ? 19.093 -13.361 18.039 1.00 9.69 192 ASN A N 1
ATOM 2525 C CA A ASN A 1 230 ? 18.412 -12.475 17.052 0.50 9.35 192 ASN A CA 1
ATOM 2526 C CA B ASN A 1 230 ? 18.529 -12.505 17.006 0.50 9.71 192 ASN A CA 1
ATOM 2527 C C . ASN A 1 230 ? 16.977 -12.724 16.898 1.00 9.76 192 ASN A C 1
ATOM 2528 O O . ASN A 1 230 ? 16.517 -13.884 17.020 1.00 10.29 192 ASN A O 1
ATOM 2540 N N . TYR A 1 231 ? 16.250 -11.654 16.617 1.00 9.99 193 TYR A N 1
ATOM 2541 C CA . TYR A 1 231 ? 14.828 -11.775 16.420 1.00 10.24 193 TYR A CA 1
ATOM 2542 C C . TYR A 1 231 ? 14.526 -12.599 15.169 1.00 10.57 193 TYR A C 1
ATOM 2543 O O . TYR A 1 231 ? 15.136 -12.398 14.097 1.00 11.05 193 TYR A O 1
ATOM 2556 N N A LYS A 1 232 ? 13.544 -13.469 15.318 0.70 11.26 194 LYS A N 1
ATOM 2557 N N B LYS A 1 232 ? 13.582 -13.545 15.278 0.30 13.40 194 LYS A N 1
ATOM 2558 C CA A LYS A 1 232 ? 12.922 -14.116 14.247 0.70 13.76 194 LYS A CA 1
ATOM 2559 C CA B LYS A 1 232 ? 13.321 -14.508 14.186 0.30 11.03 194 LYS A CA 1
ATOM 2560 C C A LYS A 1 232 ? 11.728 -13.269 13.725 0.70 13.00 194 LYS A C 1
ATOM 2561 C C B LYS A 1 232 ? 12.666 -13.843 13.001 0.30 11.61 194 LYS A C 1
ATOM 2562 O O A LYS A 1 232 ? 10.962 -12.671 14.503 0.70 15.21 194 LYS A O 1
ATOM 2563 O O B LYS A 1 232 ? 11.813 -12.966 13.143 0.30 14.96 194 LYS A O 1
ATOM 2576 N N A LYS A 1 233 ? 11.472 -13.518 12.460 0.50 16.92 195 LYS A N 1
ATOM 2577 N N B LYS A 1 233 ? 13.167 -14.197 11.815 0.50 15.17 195 LYS A N 1
ATOM 2578 C CA A LYS A 1 233 ? 10.438 -12.926 11.657 0.50 22.27 195 LYS A CA 1
ATOM 2579 C CA B LYS A 1 233 ? 12.675 -13.694 10.536 0.50 15.97 195 LYS A CA 1
ATOM 2580 C C A LYS A 1 233 ? 9.590 -14.104 11.195 0.50 14.28 195 LYS A C 1
ATOM 2581 C C B LYS A 1 233 ? 11.850 -14.741 9.814 0.50 13.98 195 LYS A C 1
ATOM 2582 O O A LYS A 1 233 ? 10.073 -15.194 10.869 0.50 15.15 195 LYS A O 1
ATOM 2583 O O B LYS A 1 233 ? 12.043 -15.948 10.035 0.50 14.48 195 LYS A O 1
ATOM 2594 N N A TYR A 1 234 ? 8.173 -13.846 10.819 0.70 17.37 196 TYR A N 1
ATOM 2595 N N B TYR A 1 234 ? 10.895 -14.334 8.962 0.30 12.04 196 TYR A N 1
ATOM 2596 C CA A TYR A 1 234 ? 7.359 -14.994 10.481 0.70 15.79 196 TYR A CA 1
ATOM 2597 C CA B TYR A 1 234 ? 10.008 -15.313 8.350 0.30 13.18 196 TYR A CA 1
ATOM 2598 C C A TYR A 1 234 ? 6.501 -14.621 9.314 0.70 16.04 196 TYR A C 1
ATOM 2599 C C B TYR A 1 234 ? 9.891 -14.954 6.909 0.30 13.33 196 TYR A C 1
ATOM 2600 O O A TYR A 1 234 ? 6.145 -13.447 9.139 0.70 18.26 196 TYR A O 1
ATOM 2601 O O B TYR A 1 234 ? 9.850 -13.781 6.544 0.30 17.87 196 TYR A O 1
ATOM 2620 N N A GLU A 1 235 ? 6.151 -15.653 8.544 0.70 15.44 197 GLU A N 1
ATOM 2621 N N B GLU A 1 235 ? 9.853 -15.966 6.069 0.30 10.73 197 GLU A N 1
ATOM 2622 C CA A GLU A 1 235 ? 5.440 -15.495 7.275 0.70 15.67 197 GLU A CA 1
ATOM 2623 C CA B GLU A 1 235 ? 9.760 -15.681 4.661 0.30 12.15 197 GLU A CA 1
ATOM 2624 C C A GLU A 1 235 ? 3.925 -15.318 7.463 0.70 13.26 197 GLU A C 1
ATOM 2625 C C B GLU A 1 235 ? 8.330 -15.346 4.220 0.30 13.30 197 GLU A C 1
ATOM 2626 O O A GLU A 1 235 ? 3.219 -14.743 6.621 0.70 15.11 197 GLU A O 1
ATOM 2627 O O B GLU A 1 235 ? 7.517 -14.803 4.986 0.30 19.62 197 GLU A O 1
ATOM 2639 N N A THR A 1 236 ? 3.293 -15.995 8.511 0.70 10.72 198 THR A N 1
ATOM 2640 C CA A THR A 1 236 ? 1.915 -15.835 8.805 0.70 9.44 198 THR A CA 1
ATOM 2641 C C A THR A 1 236 ? 1.740 -15.807 10.312 0.70 8.25 198 THR A C 1
ATOM 2642 O O A THR A 1 236 ? 2.629 -16.240 11.051 0.70 8.06 198 THR A O 1
ATOM 2646 N N A PRO A 1 237 ? 0.573 -15.347 10.784 0.76 8.10 199 PRO A N 1
ATOM 2647 C CA A PRO A 1 237 ? 0.359 -15.346 12.240 0.76 8.53 199 PRO A CA 1
ATOM 2648 C C A PRO A 1 237 ? 0.349 -16.759 12.815 0.76 7.69 199 PRO A C 1
ATOM 2649 O O A PRO A 1 237 ? 0.904 -16.993 13.907 0.76 8.30 199 PRO A O 1
ATOM 2653 N N A GLY A 1 238 ? -0.220 -17.731 12.090 0.76 8.74 200 GLY A N 1
ATOM 2654 C CA A GLY A 1 238 ? -0.234 -19.089 12.601 0.76 10.29 200 GLY A CA 1
ATOM 2655 C C A GLY A 1 238 ? 1.180 -19.679 12.736 0.76 9.63 200 GLY A C 1
ATOM 2656 O O A GLY A 1 238 ? 1.430 -20.421 13.632 0.76 9.56 200 GLY A O 1
ATOM 2658 N N A GLU A 1 239 ? 2.047 -19.389 11.741 0.76 9.19 201 GLU A N 1
ATOM 2659 C CA A GLU A 1 239 ? 3.445 -19.863 11.832 0.76 9.26 201 GLU A CA 1
ATOM 2660 C C A GLU A 1 239 ? 4.224 -19.187 12.962 0.76 8.28 201 GLU A C 1
ATOM 2661 O O A GLU A 1 239 ? 5.220 -19.743 13.445 0.76 9.86 201 GLU A O 1
ATOM 2673 N N A ALA A 1 240 ? 3.793 -17.988 13.361 0.76 8.47 202 ALA A N 1
ATOM 2674 C CA A ALA A 1 240 ? 4.400 -17.279 14.475 0.76 8.59 202 ALA A CA 1
ATOM 2675 C C A ALA A 1 240 ? 3.939 -17.777 15.826 0.76 8.10 202 ALA A C 1
ATOM 2676 O O A ALA A 1 240 ? 4.641 -17.528 16.809 0.76 8.76 202 ALA A O 1
ATOM 2683 N N . TYR A 1 241 ? 2.755 -18.369 15.908 1.00 9.66 203 TYR A N 1
ATOM 2684 C CA . TYR A 1 241 ? 2.119 -18.528 17.200 1.00 9.53 203 TYR A CA 1
ATOM 2685 C C . TYR A 1 241 ? 2.927 -19.319 18.219 1.00 8.91 203 TYR A C 1
ATOM 2686 O O . TYR A 1 241 ? 3.068 -18.851 19.331 1.00 9.24 203 TYR A O 1
ATOM 2702 N N . GLU A 1 242 ? 3.473 -20.478 17.870 1.00 9.29 204 GLU A N 1
ATOM 2703 C CA . GLU A 1 242 ? 4.176 -21.274 18.887 1.00 9.36 204 GLU A CA 1
ATOM 2704 C C . GLU A 1 242 ? 5.407 -20.545 19.396 1.00 9.64 204 GLU A C 1
ATOM 2705 O O . GLU A 1 242 ? 5.685 -20.606 20.590 1.00 10.15 204 GLU A O 1
ATOM 2717 N N A ASP A 1 243 ? 6.257 -20.056 18.563 0.50 9.37 205 ASP A N 1
ATOM 2718 N N B ASP A 1 243 ? 6.057 -19.860 18.367 0.50 10.06 205 ASP A N 1
ATOM 2719 C CA A ASP A 1 243 ? 7.369 -19.290 19.079 0.50 7.41 205 ASP A CA 1
ATOM 2720 C CA B ASP A 1 243 ? 7.263 -19.000 18.562 0.50 10.76 205 ASP A CA 1
ATOM 2721 C C A ASP A 1 243 ? 6.887 -18.007 19.831 0.50 7.60 205 ASP A C 1
ATOM 2722 C C B ASP A 1 243 ? 6.946 -17.887 19.563 0.50 10.26 205 ASP A C 1
ATOM 2723 O O A ASP A 1 243 ? 7.567 -17.598 20.761 0.50 7.61 205 ASP A O 1
ATOM 2724 O O B ASP A 1 243 ? 7.737 -17.524 20.393 0.50 9.36 205 ASP A O 1
ATOM 2735 N N . ALA A 1 244 ? 5.773 -17.351 19.401 1.00 9.40 206 ALA A N 1
ATOM 2736 C CA . ALA A 1 244 ? 5.264 -16.249 20.228 1.00 7.78 206 ALA A CA 1
ATOM 2737 C C . ALA A 1 244 ? 4.979 -16.758 21.622 1.00 7.44 206 ALA A C 1
ATOM 2738 O O . ALA A 1 244 ? 5.332 -16.094 22.614 1.00 7.96 206 ALA A O 1
ATOM 2742 N N . VAL A 1 245 ? 4.348 -17.918 21.743 1.00 7.91 207 VAL A N 1
ATOM 2743 C CA . VAL A 1 245 ? 4.059 -18.506 23.045 1.00 8.46 207 VAL A CA 1
ATOM 2744 C C . VAL A 1 245 ? 5.362 -18.817 23.814 1.00 8.32 207 VAL A C 1
ATOM 2745 O O . VAL A 1 245 ? 5.501 -18.517 24.988 1.00 8.67 207 VAL A O 1
ATOM 2752 N N . LYS A 1 246 ? 6.321 -19.429 23.106 1.00 8.71 208 LYS A N 1
ATOM 2753 C CA . LYS A 1 246 ? 7.616 -19.726 23.718 1.00 9.79 208 LYS A CA 1
ATOM 2754 C C . LYS A 1 246 ? 8.263 -18.453 24.261 1.00 8.85 208 LYS A C 1
ATOM 2755 O O . LYS A 1 246 ? 8.827 -18.417 25.356 1.00 9.55 208 LYS A O 1
ATOM 2767 N N . ALA A 1 247 ? 8.259 -17.403 23.419 1.00 7.85 209 ALA A N 1
ATOM 2768 C CA . ALA A 1 247 ? 8.882 -16.141 23.826 1.00 7.67 209 ALA A CA 1
ATOM 2769 C C . ALA A 1 247 ? 8.174 -15.549 25.029 1.00 7.01 209 ALA A C 1
ATOM 2770 O O . ALA A 1 247 ? 8.806 -15.076 25.984 1.00 7.63 209 ALA A O 1
ATOM 2776 N N . MET A 1 248 ? 6.822 -15.563 25.023 1.00 6.40 210 MET A N 1
ATOM 2777 C CA . MET A 1 248 ? 6.091 -15.057 26.172 1.00 6.72 210 MET A CA 1
ATOM 2778 C C . MET A 1 248 ? 6.432 -15.851 27.450 1.00 6.87 210 MET A C 1
ATOM 2779 O O . MET A 1 248 ? 6.569 -15.258 28.521 1.00 7.11 210 MET A O 1
ATOM 2790 N N . ARG A 1 249 ? 6.548 -17.175 27.313 1.00 7.71 211 ARG A N 1
ATOM 2791 C CA . ARG A 1 249 ? 6.772 -18.016 28.506 1.00 8.38 211 ARG A CA 1
ATOM 2792 C C . ARG A 1 249 ? 8.130 -17.791 29.160 1.00 8.64 211 ARG A C 1
ATOM 2793 O O . ARG A 1 249 ? 8.322 -18.220 30.275 1.00 9.57 211 ARG A O 1
ATOM 2812 N N . THR A 1 250 ? 9.074 -17.111 28.454 1.00 8.55 212 THR A N 1
ATOM 2813 C CA . THR A 1 250 ? 10.298 -16.719 29.124 1.00 9.23 212 THR A CA 1
ATOM 2814 C C . THR A 1 250 ? 10.051 -15.668 30.178 1.00 8.20 212 THR A C 1
ATOM 2815 O O . THR A 1 250 ? 10.946 -15.425 31.024 1.00 9.69 212 THR A O 1
ATOM 2825 N N . LEU A 1 251 ? 8.928 -14.948 30.110 1.00 8.00 213 LEU A N 1
ATOM 2826 C CA . LEU A 1 251 ? 8.572 -13.851 31.003 1.00 8.61 213 LEU A CA 1
ATOM 2827 C C . LEU A 1 251 ? 9.544 -12.698 30.893 1.00 9.14 213 LEU A C 1
ATOM 2828 O O . LEU A 1 251 ? 9.521 -11.779 31.743 1.00 15.30 213 LEU A O 1
ATOM 2843 N N . THR A 1 252 ? 10.333 -12.616 29.833 1.00 7.50 214 THR A N 1
ATOM 2844 C CA . THR A 1 252 ? 11.368 -11.587 29.672 1.00 7.34 214 THR A CA 1
ATOM 2845 C C . THR A 1 252 ? 11.043 -10.797 28.433 1.00 6.37 214 THR A C 1
ATOM 2846 O O . THR A 1 252 ? 11.268 -11.254 27.310 1.00 7.54 214 THR A O 1
ATOM 2855 N N . PRO A 1 253 ? 10.507 -9.571 28.575 1.00 6.08 215 PRO A N 1
ATOM 2856 C CA . PRO A 1 253 ? 10.244 -8.768 27.372 1.00 6.12 215 PRO A CA 1
ATOM 2857 C C . PRO A 1 253 ? 11.541 -8.482 26.639 1.00 5.77 215 PRO A C 1
ATOM 2858 O O . PRO A 1 253 ? 12.582 -8.254 27.231 1.00 6.75 215 PRO A O 1
ATOM 2867 N N . THR A 1 254 ? 11.412 -8.418 25.299 1.00 5.75 216 THR A N 1
ATOM 2868 C CA . THR A 1 254 ? 12.499 -7.933 24.459 1.00 5.90 216 THR A CA 1
ATOM 2869 C C . THR A 1 254 ? 12.508 -6.433 24.336 1.00 5.86 216 THR A C 1
ATOM 2870 O O . THR A 1 254 ? 13.561 -5.824 24.075 1.00 7.01 216 THR A O 1
ATOM 2880 N N . HIS A 1 255 ? 11.327 -5.818 24.490 1.00 5.64 217 HIS A N 1
ATOM 2881 C CA . HIS A 1 255 ? 11.119 -4.395 24.331 1.00 5.79 217 HIS A CA 1
ATOM 2882 C C . HIS A 1 255 ? 10.031 -3.993 25.320 1.00 5.14 217 HIS A C 1
ATOM 2883 O O . HIS A 1 255 ? 9.080 -4.761 25.518 1.00 5.74 217 HIS A O 1
ATOM 2896 N N . ILE A 1 256 ? 10.172 -2.804 25.898 1.00 5.10 218 ILE A N 1
ATOM 2897 C CA . ILE A 1 256 ? 9.135 -2.253 26.778 1.00 5.12 218 ILE A CA 1
ATOM 2898 C C . ILE A 1 256 ? 9.064 -0.791 26.371 1.00 5.41 218 ILE A C 1
ATOM 2899 O O . ILE A 1 256 ? 10.051 -0.063 26.571 1.00 5.92 218 ILE A O 1
ATOM 2911 N N . VAL A 1 257 ? 7.966 -0.371 25.730 1.00 5.08 219 VAL A N 1
ATOM 2912 C CA . VAL A 1 257 ? 7.941 0.926 25.071 1.00 5.00 219 VAL A CA 1
ATOM 2913 C C . VAL A 1 257 ? 6.708 1.706 25.465 1.00 5.08 219 VAL A C 1
ATOM 29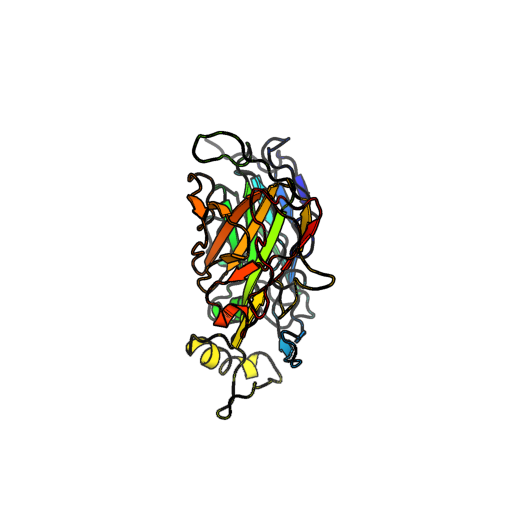14 O O . VAL A 1 257 ? 5.674 1.163 25.849 1.00 5.97 219 VAL A O 1
ATOM 2926 N N . PHE A 1 258 ? 6.824 3.039 25.329 1.00 4.78 220 PHE A N 1
ATOM 2927 C CA . PHE A 1 258 ? 5.687 3.942 25.481 1.00 5.05 220 PHE A CA 1
ATOM 2928 C C . PHE A 1 258 ? 5.205 4.361 24.094 1.00 5.17 220 PHE A C 1
ATOM 2929 O O . PHE A 1 258 ? 5.992 4.680 23.192 1.00 6.14 220 PHE A O 1
ATOM 2944 N N . ASN A 1 259 ? 3.871 4.385 23.926 1.00 5.61 221 ASN A N 1
ATOM 2945 C CA . ASN A 1 259 ? 3.298 4.839 22.663 1.00 6.04 221 ASN A CA 1
ATOM 2946 C C . ASN A 1 259 ? 3.822 4.053 21.474 1.00 5.95 221 ASN A C 1
ATOM 2947 O O . ASN A 1 259 ? 3.910 4.612 20.384 1.00 7.21 221 ASN A O 1
ATOM 2958 N N . GLY A 1 260 ? 4.130 2.770 21.678 1.00 6.10 222 GLY A N 1
ATOM 2959 C CA . GLY A 1 260 ? 4.343 1.870 20.562 1.00 6.52 222 GLY A CA 1
ATOM 2960 C C . GLY A 1 260 ? 5.744 1.723 20.017 1.00 6.53 222 GLY A C 1
ATOM 2961 O O . GLY A 1 260 ? 5.940 0.854 19.170 1.00 8.94 222 GLY A O 1
ATOM 2965 N N . ALA A 1 261 ? 6.738 2.496 20.477 1.00 5.80 223 ALA A N 1
ATOM 2966 C CA . ALA A 1 261 ? 8.077 2.360 19.917 1.00 5.92 223 ALA A CA 1
ATOM 2967 C C . ALA A 1 261 ? 9.089 3.021 20.829 1.00 5.73 223 ALA A C 1
ATOM 2968 O O . ALA A 1 261 ? 8.761 3.987 21.536 1.00 5.69 223 ALA A O 1
ATOM 2975 N N . VAL A 1 262 ? 10.331 2.568 20.761 1.00 5.93 224 VAL A N 1
ATOM 2976 C CA . VAL A 1 262 ? 11.427 3.271 21.424 1.00 6.58 224 VAL A CA 1
ATOM 2977 C C . VAL A 1 262 ? 11.436 4.702 20.940 1.00 6.85 224 VAL A C 1
ATOM 2978 O O . VAL A 1 262 ? 11.347 4.964 19.730 1.00 7.42 224 VAL A O 1
ATOM 2991 N N . GLY A 1 263 ? 11.533 5.654 21.871 1.00 7.20 225 GLY A N 1
ATOM 2992 C CA . GLY A 1 263 ? 11.648 7.049 21.477 1.00 7.65 225 GLY A CA 1
ATOM 2993 C C . GLY A 1 263 ? 10.368 7.700 21.017 1.00 7.62 225 GLY A C 1
ATOM 2994 O O . GLY A 1 263 ? 10.407 8.858 20.606 1.00 8.37 225 GLY A O 1
ATOM 2998 N N . ALA A 1 264 ? 9.217 7.027 21.076 1.00 6.56 226 ALA A N 1
ATOM 2999 C CA . ALA A 1 264 ? 8.015 7.601 20.509 1.00 7.03 226 ALA A CA 1
ATOM 3000 C C . ALA A 1 264 ? 7.633 8.930 21.173 1.00 7.19 226 ALA A C 1
ATOM 3001 O O . ALA A 1 264 ? 7.086 9.814 20.499 1.00 10.60 226 ALA A O 1
ATOM 3007 N N . LEU A 1 265 ? 7.850 9.071 22.466 1.00 5.82 227 LEU A N 1
ATOM 3008 C CA . LEU A 1 265 ? 7.495 10.272 23.211 1.00 5.80 227 LEU A CA 1
ATOM 3009 C C . LEU A 1 265 ? 8.716 11.153 23.472 1.00 5.99 227 LEU A C 1
ATOM 3010 O O . LEU A 1 265 ? 8.932 11.668 24.551 1.00 7.07 227 LEU A O 1
ATOM 3026 N N . THR A 1 266 ? 9.524 11.337 22.402 1.00 7.18 228 THR A N 1
ATOM 3027 C CA . THR A 1 266 ? 10.719 12.155 22.469 1.00 7.67 228 THR A CA 1
ATOM 3028 C C . THR A 1 266 ? 10.794 13.001 21.190 1.00 8.33 228 THR A C 1
ATOM 3029 O O . THR A 1 266 ? 10.065 12.785 20.215 1.00 9.11 228 THR A O 1
ATOM 3037 N N . GLY A 1 267 ? 11.721 13.960 21.188 1.00 9.24 229 GLY A N 1
ATOM 3038 C CA . GLY A 1 267 ? 11.966 14.785 19.999 1.00 10.94 229 GLY A CA 1
ATOM 3039 C C . GLY A 1 267 ? 10.757 15.613 19.679 1.00 10.23 229 GLY A C 1
ATOM 3040 O O . GLY A 1 267 ? 10.204 16.279 20.590 1.00 10.26 229 GLY A O 1
ATOM 3041 N N . ASP A 1 268 ? 10.322 15.568 18.416 1.00 11.43 230 ASP A N 1
ATOM 3042 C CA . ASP A 1 268 ? 9.167 16.304 17.988 1.00 11.90 230 ASP A CA 1
ATOM 3043 C C . ASP A 1 268 ? 7.885 15.835 18.595 1.00 10.71 230 ASP A C 1
ATOM 3044 O O . ASP A 1 268 ? 6.874 16.472 18.467 1.00 13.86 230 ASP A O 1
ATOM 3050 N N . HIS A 1 269 ? 7.936 14.662 19.274 1.00 8.53 231 HIS A N 1
ATOM 3051 C CA . HIS A 1 269 ? 6.784 14.118 19.955 1.00 7.40 231 HIS A CA 1
ATOM 3052 C C . HIS A 1 269 ? 6.984 14.039 21.482 1.00 6.89 231 HIS A C 1
ATOM 3053 O O . HIS A 1 269 ? 6.239 13.330 22.170 1.00 7.12 231 HIS A O 1
ATOM 3063 N N . ALA A 1 270 ? 7.904 14.808 22.019 1.00 7.34 232 ALA A N 1
ATOM 3064 C CA . ALA A 1 270 ? 7.972 14.950 23.477 1.00 6.93 232 ALA A CA 1
ATOM 3065 C C . ALA A 1 270 ? 6.644 15.536 23.986 1.00 6.82 232 ALA A C 1
ATOM 3066 O O . ALA A 1 270 ? 6.028 16.359 23.324 1.00 8.00 232 ALA A O 1
ATOM 3071 N N . LEU A 1 271 ? 6.273 15.129 25.195 1.00 6.51 233 LEU A N 1
ATOM 3072 C CA . LEU A 1 271 ? 5.176 15.760 25.919 1.00 6.60 233 LEU A CA 1
ATOM 3073 C C . LEU A 1 271 ? 5.577 17.185 26.298 1.00 6.70 233 LEU A C 1
ATOM 3074 O O . LEU A 1 271 ? 6.796 17.453 26.405 1.00 7.39 233 LEU A O 1
ATOM 3086 N N . THR A 1 272 ? 4.613 18.061 26.477 1.00 6.80 234 THR A N 1
ATOM 3087 C CA . THR A 1 272 ? 4.925 19.456 26.790 1.00 7.07 234 THR A CA 1
ATOM 3088 C C . THR A 1 272 ? 4.117 19.930 27.976 1.00 6.87 234 THR A C 1
ATOM 3089 O O . THR A 1 272 ? 2.991 19.468 28.249 1.00 8.08 234 THR A O 1
ATOM 3095 N N . ALA A 1 273 ? 4.649 20.942 28.647 1.00 6.86 235 ALA A N 1
ATOM 3096 C CA . ALA A 1 273 ? 3.911 21.647 29.708 1.00 6.99 235 ALA A CA 1
ATOM 3097 C C . ALA A 1 273 ? 4.605 22.986 29.920 1.00 6.67 235 ALA A C 1
ATOM 3098 O O . ALA A 1 273 ? 5.730 23.197 29.477 1.00 7.50 235 ALA A O 1
ATOM 3104 N N . ALA A 1 274 ? 3.925 23.839 30.675 1.00 8.72 236 ALA A N 1
ATOM 3105 C CA . ALA A 1 274 ? 4.504 25.084 31.151 1.00 8.83 236 ALA A CA 1
ATOM 3106 C C . ALA A 1 274 ? 4.638 25.006 32.677 1.00 6.89 236 ALA A C 1
ATOM 3107 O O . ALA A 1 274 ? 3.867 24.345 33.347 1.00 6.68 236 ALA A O 1
ATOM 3113 N N . VAL A 1 275 ? 5.598 25.780 33.208 1.00 6.74 237 VAL A N 1
ATOM 3114 C CA . VAL A 1 275 ? 5.700 25.924 34.646 1.00 6.28 237 VAL A CA 1
ATOM 3115 C C . VAL A 1 275 ? 4.366 26.410 35.193 1.00 6.12 237 VAL A C 1
ATOM 3116 O O . VAL A 1 275 ? 3.749 27.343 34.653 1.00 7.21 237 VAL A O 1
ATOM 3125 N N . GLY A 1 276 ? 3.891 25.778 36.266 1.00 6.08 238 GLY A N 1
ATOM 3126 C CA . GLY A 1 276 ? 2.640 26.101 36.878 1.00 6.62 238 GLY A CA 1
ATOM 3127 C C . GLY A 1 276 ? 1.448 25.345 36.355 1.00 6.16 238 GLY A C 1
ATOM 3128 O O . GLY A 1 276 ? 0.377 25.437 36.955 1.00 7.41 238 GLY A O 1
ATOM 3130 N N . GLU A 1 277 ? 1.602 24.612 35.262 1.00 6.25 239 GLU A N 1
ATOM 3131 C CA A GLU A 1 277 ? 0.531 23.840 34.718 0.50 6.30 239 GLU A CA 1
ATOM 3132 C CA B GLU A 1 277 ? 0.467 23.824 34.752 0.50 6.08 239 GLU A CA 1
ATOM 3133 C C . GLU A 1 277 ? 0.324 22.535 35.526 1.00 5.68 239 GLU A C 1
ATOM 3134 O O . GLU A 1 277 ? 1.300 21.884 35.918 1.00 6.23 239 GLU A O 1
ATOM 3148 N N . ARG A 1 278 ? -0.951 22.173 35.695 1.00 5.81 240 ARG A N 1
ATOM 3149 C CA . ARG A 1 278 ? -1.349 20.937 36.368 1.00 5.61 240 ARG A CA 1
ATOM 3150 C C . ARG A 1 278 ? -1.579 19.867 35.295 1.00 5.30 240 ARG A C 1
ATOM 3151 O O . ARG A 1 278 ? -2.399 20.064 34.380 1.00 6.03 240 ARG A O 1
ATOM 3169 N N . VAL A 1 279 ? -0.844 18.771 35.378 1.00 5.25 241 VAL A N 1
ATOM 3170 C CA . VAL A 1 279 ? -0.880 17.737 34.346 1.00 5.31 241 VAL A CA 1
ATOM 3171 C C . VAL A 1 279 ? -1.249 16.407 34.991 1.00 5.08 241 VAL A C 1
ATOM 3172 O O . VAL A 1 279 ? -0.674 16.010 35.987 1.00 5.91 241 VAL A O 1
ATOM 3182 N N . LEU A 1 280 ? -2.224 15.720 34.366 1.00 5.13 242 LEU A N 1
ATOM 3183 C CA . LEU A 1 280 ? -2.558 14.349 34.726 1.00 4.98 242 LEU A CA 1
ATOM 3184 C C . LEU A 1 280 ? -1.941 13.426 33.682 1.00 4.70 242 LEU A C 1
ATOM 3185 O O . LEU A 1 280 ? -2.186 13.587 32.487 1.00 5.64 242 LEU A O 1
ATOM 3198 N N . VAL A 1 281 ? -1.151 12.462 34.159 1.00 4.78 243 VAL A N 1
ATOM 3199 C CA . VAL A 1 281 ? -0.602 11.429 33.277 1.00 4.94 243 VAL A CA 1
ATOM 3200 C C . VAL A 1 281 ? -1.274 10.109 33.660 1.00 4.92 243 VAL A C 1
ATOM 3201 O O . VAL A 1 281 ? -1.056 9.561 34.764 1.00 5.51 243 VAL A 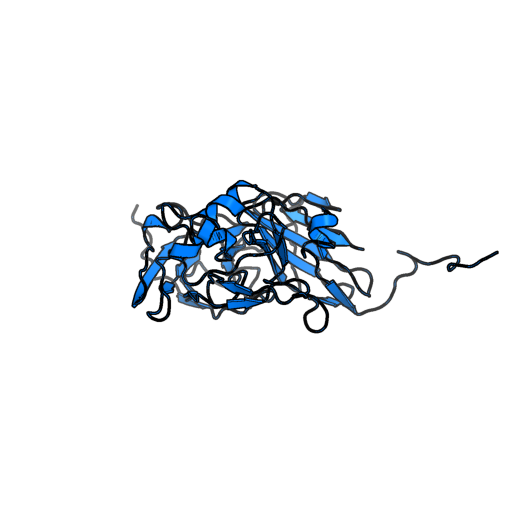O 1
ATOM 3212 N N . VAL A 1 282 ? -2.107 9.622 32.738 1.00 4.75 244 VAL A N 1
ATOM 3213 C CA . VAL A 1 282 ? -2.705 8.299 32.876 1.00 4.71 244 VAL A CA 1
ATOM 3214 C C . VAL A 1 282 ? -1.707 7.300 32.267 1.00 4.51 244 VAL A C 1
ATOM 3215 O O . VAL A 1 282 ? -1.201 7.555 31.176 1.00 5.60 244 VAL A O 1
ATOM 3226 N N . HIS A 1 283 ? -1.456 6.210 32.969 1.00 4.47 245 HIS A N 1
ATOM 3227 C CA . HIS A 1 283 ? -0.433 5.248 32.531 1.00 4.44 245 HIS A CA 1
ATOM 3228 C C . HIS A 1 283 ? -1.054 3.866 32.659 1.00 4.36 245 HIS A C 1
ATOM 3229 O O . HIS A 1 283 ? -1.554 3.526 33.738 1.00 5.58 245 HIS A O 1
ATOM 3241 N N . SER A 1 284 ? -1.006 3.063 31.589 1.00 4.45 246 SER A N 1
ATOM 3242 C CA . SER A 1 284 ? -1.554 1.717 31.680 1.00 4.48 246 SER A CA 1
ATOM 3243 C C . SER A 1 284 ? -0.483 0.691 31.326 1.00 4.39 246 SER A C 1
ATOM 3244 O O . SER A 1 284 ? 0.462 0.952 30.584 1.00 4.87 246 SER A O 1
ATOM 3251 N N . GLN A 1 285 ? -0.709 -0.518 31.866 1.00 4.64 247 GLN A N 1
ATOM 3252 C CA . GLN A 1 285 ? 0.138 -1.668 31.514 1.00 4.66 247 GLN A CA 1
ATOM 3253 C C . GLN A 1 285 ? -0.796 -2.872 31.625 1.00 4.75 247 GLN A C 1
ATOM 3254 O O . GLN A 1 285 ? -1.211 -3.224 32.734 1.00 5.32 247 GLN A O 1
ATOM 3266 N N . ALA A 1 286 ? -1.195 -3.432 30.483 1.00 4.78 248 ALA A N 1
ATOM 3267 C CA . ALA A 1 286 ? -2.210 -4.483 30.484 1.00 5.02 248 ALA A CA 1
ATOM 3268 C C . ALA A 1 286 ? -1.703 -5.867 30.921 1.00 5.25 248 ALA A C 1
ATOM 3269 O O . ALA A 1 286 ? -2.530 -6.730 31.162 1.00 6.19 248 ALA A O 1
ATOM 3275 N N . ASN A 1 287 ? -0.378 -6.044 31.008 1.00 5.41 249 ASN A N 1
ATOM 3276 C CA . ASN A 1 287 ? 0.162 -7.383 31.196 1.00 5.41 249 ASN A CA 1
ATOM 3277 C C . ASN A 1 287 ? 1.270 -7.510 32.231 1.00 5.61 249 ASN A C 1
ATOM 3278 O O . ASN A 1 287 ? 1.549 -8.619 32.652 1.00 6.58 249 ASN A O 1
ATOM 3288 N N . ARG A 1 288 ? 1.967 -6.404 32.584 1.00 5.93 250 ARG A N 1
ATOM 3289 C CA A ARG A 1 288 ? 3.131 -6.520 33.370 0.30 6.72 250 ARG A CA 1
ATOM 3290 C CA B ARG A 1 288 ? 3.136 -6.538 33.462 0.70 5.95 250 ARG A CA 1
ATOM 3291 C C . ARG A 1 288 ? 3.235 -5.281 34.315 1.00 5.50 250 ARG A C 1
ATOM 3292 O O . ARG A 1 288 ? 2.854 -4.199 33.911 1.00 6.09 250 ARG A O 1
ATOM 3309 N N . ASP A 1 289 ? 3.785 -5.479 35.518 1.00 5.68 251 ASP A N 1
ATOM 3310 C CA . ASP A 1 289 ? 3.969 -4.350 36.433 1.00 5.88 251 ASP A CA 1
ATOM 3311 C C . ASP A 1 289 ? 4.869 -3.275 35.788 1.00 5.96 251 ASP A C 1
ATOM 3312 O O . ASP A 1 289 ? 5.782 -3.566 35.019 1.00 6.95 251 ASP A O 1
ATOM 3321 N N . THR A 1 290 ? 4.614 -2.040 36.186 1.00 5.34 252 THR A N 1
ATOM 3322 C CA . THR A 1 290 ? 5.509 -0.943 35.885 1.00 5.32 252 THR A CA 1
ATOM 3323 C C . THR A 1 290 ? 5.590 -0.049 37.133 1.00 5.13 252 THR A C 1
ATOM 3324 O O . THR A 1 290 ? 4.833 -0.163 38.070 1.00 5.98 252 THR A O 1
ATOM 3335 N N . ARG A 1 291 ? 6.594 0.845 37.084 1.00 5.03 253 ARG A N 1
ATOM 3336 C CA . ARG A 1 291 ? 6.896 1.716 38.230 1.00 5.45 253 ARG A CA 1
ATOM 3337 C C . ARG A 1 291 ? 7.230 3.109 37.672 1.00 5.04 253 ARG A C 1
ATOM 3338 O O . ARG A 1 291 ? 8.394 3.488 37.543 1.00 5.31 253 ARG A O 1
ATOM 3353 N N . PRO A 1 292 ? 6.208 3.908 37.340 1.00 5.32 254 PRO A N 1
ATOM 3354 C CA . PRO A 1 292 ? 6.498 5.188 36.698 1.00 5.49 254 PRO A CA 1
ATOM 3355 C C . PRO A 1 292 ? 7.171 6.176 37.648 1.00 5.18 254 PRO A C 1
ATOM 3356 O O . PRO A 1 292 ? 6.978 6.163 38.865 1.00 5.57 254 PRO A O 1
ATOM 3367 N N . HIS A 1 293 ? 7.915 7.092 37.006 1.00 5.83 255 HIS A N 1
ATOM 3368 C CA . HIS A 1 293 ? 8.682 8.102 37.706 1.00 5.60 255 HIS A CA 1
ATOM 3369 C C . HIS A 1 293 ? 8.926 9.256 36.754 1.00 5.12 255 HIS A C 1
ATOM 3370 O O . HIS A 1 293 ? 9.371 9.051 35.616 1.00 6.13 255 HIS A O 1
ATOM 3381 N N . LEU A 1 294 ? 8.675 10.478 37.228 1.00 5.37 256 LEU A N 1
ATOM 3382 C CA . LEU A 1 294 ? 8.988 11.695 36.477 1.00 5.48 256 LEU A CA 1
ATOM 3383 C C . LEU A 1 294 ? 10.344 12.201 36.972 1.00 5.36 256 LEU A C 1
ATOM 3384 O O . LEU A 1 294 ? 10.458 12.668 38.110 1.00 5.94 256 LEU A O 1
ATOM 3398 N N . ILE A 1 295 ? 11.372 12.060 36.142 1.00 6.12 257 ILE A N 1
ATOM 3399 C CA . ILE A 1 295 ? 12.730 12.411 36.517 1.00 6.29 257 ILE A CA 1
ATOM 3400 C C . ILE A 1 295 ? 12.853 13.923 36.568 1.00 6.23 257 ILE A C 1
ATOM 3401 O O . ILE A 1 295 ? 12.692 14.604 35.541 1.00 7.86 257 ILE A O 1
ATOM 3410 N N . GLY A 1 296 ? 13.106 14.431 37.784 1.00 6.18 258 GLY A N 1
ATOM 3411 C CA . GLY A 1 296 ? 13.085 15.859 38.080 1.00 6.65 258 GLY A CA 1
ATOM 3412 C C . GLY A 1 296 ? 11.806 16.350 38.699 1.00 5.09 258 GLY A C 1
ATOM 3413 O O . GLY A 1 296 ? 11.732 17.528 39.065 1.00 5.44 258 GLY A O 1
ATOM 3417 N N . GLY A 1 297 ? 10.777 15.488 38.776 1.00 5.31 259 GLY A N 1
ATOM 3418 C CA . GLY A 1 297 ? 9.524 15.858 39.393 1.00 5.49 259 GLY A CA 1
ATOM 3419 C C . GLY A 1 297 ? 9.043 14.752 40.352 1.00 4.89 259 GLY A C 1
ATOM 3420 O O . GLY A 1 297 ? 9.847 14.018 40.907 1.00 5.52 259 GLY A O 1
ATOM 3424 N N . HIS A 1 298 ? 7.718 14.724 40.525 1.00 5.09 260 HIS A N 1
ATOM 3425 C CA . HIS A 1 298 ? 7.049 13.849 41.467 1.00 4.91 260 HIS A CA 1
ATOM 3426 C C . HIS A 1 298 ? 5.659 13.538 40.898 1.00 4.93 260 HIS A C 1
ATOM 3427 O O . HIS A 1 298 ? 5.206 14.160 39.939 1.00 5.73 260 HIS A O 1
ATOM 3440 N N . GLY A 1 299 ? 4.976 12.601 41.553 1.00 4.98 261 GLY A N 1
ATOM 3441 C CA . GLY A 1 299 ? 3.519 12.510 41.463 1.00 5.10 261 GLY A CA 1
ATOM 3442 C C . GLY A 1 299 ? 2.958 13.214 42.687 1.00 5.01 261 GLY A C 1
ATOM 3443 O O . GLY A 1 299 ? 3.017 12.673 43.806 1.00 5.45 261 GLY A O 1
ATOM 3445 N N . ASP A 1 300 ? 2.450 14.439 42.527 1.00 5.17 262 ASP A N 1
ATOM 3446 C CA . ASP A 1 300 ? 1.940 15.148 43.691 1.00 5.09 262 ASP A CA 1
ATOM 3447 C C . ASP A 1 300 ? 0.750 14.413 44.328 1.00 5.05 262 ASP A C 1
ATOM 3448 O O . ASP A 1 300 ? 0.645 14.356 45.550 1.00 5.27 262 ASP A O 1
ATOM 3456 N N . TYR A 1 301 ? -0.127 13.893 43.467 1.00 4.92 263 TYR A N 1
ATOM 3457 C CA . TYR A 1 301 ? -1.272 13.087 43.877 1.00 5.04 263 TYR A CA 1
ATOM 3458 C C . TYR A 1 301 ? -1.291 11.889 42.914 1.00 5.04 263 TYR A C 1
ATOM 3459 O O . TYR A 1 301 ? -1.374 12.107 41.710 1.00 6.04 263 TYR A O 1
ATOM 3475 N N . VAL A 1 302 ? -1.258 10.672 43.452 1.00 4.83 264 VAL A N 1
ATOM 3476 C CA . VAL A 1 302 ? -1.196 9.501 42.599 1.00 4.89 264 VAL A CA 1
ATOM 3477 C C . VAL A 1 302 ? -2.251 8.493 43.045 1.00 4.85 264 VAL A C 1
ATOM 3478 O O . VAL A 1 302 ? -2.334 8.122 44.217 1.00 5.95 264 VAL A O 1
ATOM 3489 N N . TRP A 1 303 ? -3.013 8.008 42.067 1.00 4.89 265 TRP A N 1
ATOM 3490 C CA . TRP A 1 303 ? -3.888 6.841 42.256 1.00 5.10 265 TRP A CA 1
ATOM 3491 C C . TRP A 1 303 ? -3.145 5.710 41.547 1.00 5.02 265 TRP A C 1
ATOM 3492 O O . TRP A 1 303 ? -3.307 5.499 40.337 1.00 5.12 265 TRP A O 1
ATOM 3513 N N . ALA A 1 304 ? -2.262 5.026 42.274 1.00 5.39 266 ALA A N 1
ATOM 3514 C CA . ALA A 1 304 ? -1.352 4.080 41.636 1.00 5.59 266 ALA A CA 1
ATOM 3515 C C . ALA A 1 304 ? -2.106 2.933 40.959 1.00 5.13 266 ALA A C 1
ATOM 3516 O O . ALA A 1 304 ? -1.739 2.469 39.883 1.00 6.27 266 ALA A O 1
ATOM 3520 N N . THR A 1 305 ? -3.183 2.481 41.625 1.00 4.92 267 THR A N 1
ATOM 3521 C CA . THR A 1 305 ? -4.035 1.452 41.054 1.00 5.09 267 THR A CA 1
ATOM 3522 C C . THR A 1 305 ? -5.322 2.044 40.467 1.00 4.67 267 THR A C 1
ATOM 3523 O O . THR A 1 305 ? -6.230 1.295 40.117 1.00 4.94 267 THR A O 1
ATOM 3533 N N . GLY A 1 306 ? -5.362 3.385 40.320 1.00 4.81 268 GLY A N 1
ATOM 3534 C CA . GLY A 1 306 ? -6.234 4.035 39.359 1.00 4.79 268 GLY A CA 1
ATOM 3535 C C . GLY A 1 306 ? -7.664 4.336 39.737 1.00 4.69 268 GLY A C 1
ATOM 3536 O O . GLY A 1 306 ? -8.410 4.745 38.835 1.00 6.17 268 GLY A O 1
ATOM 3539 N N . LYS A 1 307 ? -8.099 4.177 40.992 1.00 4.68 269 LYS A N 1
ATOM 3540 C CA . LYS A 1 307 ? -9.524 4.218 41.289 1.00 4.88 269 LYS A CA 1
ATOM 3541 C C . LYS A 1 307 ? -9.846 5.404 42.201 1.00 5.14 269 LYS A C 1
ATOM 3542 O O . LYS A 1 307 ? -9.393 5.507 43.335 1.00 5.12 269 LYS A O 1
ATOM 3561 N N . PHE A 1 308 ? -10.661 6.320 41.660 1.00 6.40 270 PHE A N 1
ATOM 3562 C CA . PHE A 1 308 ? -10.794 7.665 42.211 1.00 7.34 270 PHE A CA 1
ATOM 3563 C C . PHE A 1 308 ? -11.633 7.752 43.481 1.00 8.37 270 PHE A C 1
ATOM 3564 O O . PHE A 1 308 ? -11.536 8.848 44.112 1.00 11.62 270 PHE A O 1
ATOM 3579 N N . ARG A 1 309 ? -12.378 6.735 43.894 1.00 8.19 271 ARG A N 1
ATOM 3580 C CA . ARG A 1 309 ? -13.042 6.823 45.171 1.00 9.64 271 ARG A CA 1
ATOM 3581 C C . ARG A 1 309 ? -12.008 6.744 46.319 1.00 9.97 271 ARG A C 1
ATOM 3582 O O . ARG A 1 309 ? -12.351 7.065 47.445 1.00 16.90 271 ARG A O 1
ATOM 3592 N N . ASN A 1 310 ? -10.797 6.323 46.035 1.00 6.25 272 ASN A N 1
ATOM 3593 C CA . ASN A 1 310 ? -9.764 6.263 47.056 1.00 5.83 272 ASN A CA 1
ATOM 3594 C C . ASN A 1 310 ? -8.992 7.589 47.130 1.00 6.17 272 ASN A C 1
ATOM 3595 O O . ASN A 1 310 ? -8.756 8.209 46.104 1.00 7.95 272 ASN A O 1
ATOM 3604 N N . PRO A 1 311 ? -8.549 7.976 48.319 1.00 6.63 273 PRO A N 1
ATOM 3605 C CA A PRO A 1 311 ? -7.724 9.163 48.318 0.50 7.34 273 PRO A CA 1
ATOM 3606 C CA B PRO A 1 311 ? -7.611 9.117 48.467 0.50 7.63 273 PRO A CA 1
ATOM 3607 C C . PRO A 1 311 ? -6.372 8.843 47.638 1.00 7.31 273 PRO A C 1
ATOM 3608 O O . PRO A 1 311 ? -5.861 7.734 47.700 1.00 8.67 273 PRO A O 1
ATOM 3617 N N . PRO A 1 312 ? -5.817 9.840 46.945 1.00 6.57 274 PRO A N 1
ATOM 3618 C CA . PRO A 1 312 ? -4.543 9.635 46.280 1.00 6.27 274 PRO A CA 1
ATOM 3619 C C . PRO A 1 312 ? -3.408 9.556 47.315 1.00 6.45 274 PRO A C 1
ATOM 3620 O O . PRO A 1 312 ? -3.516 10.113 48.408 1.00 7.60 274 PRO A O 1
ATOM 3631 N N . ASP A 1 313 ? -2.328 8.892 46.894 1.00 6.29 275 ASP A N 1
ATOM 3632 C CA . ASP A 1 313 ? -1.067 8.955 47.609 1.00 6.63 275 ASP A CA 1
ATOM 3633 C C . ASP A 1 313 ? -0.330 10.259 47.227 1.00 6.22 275 ASP A C 1
ATOM 3634 O O . ASP A 1 313 ? -0.255 10.616 46.045 1.00 8.21 275 ASP A O 1
ATOM 3642 N N . LEU A 1 314 ? 0.208 10.939 48.210 1.00 5.69 276 LEU A N 1
ATOM 3643 C CA . LEU A 1 314 ? 0.841 12.230 48.011 1.00 5.58 276 LEU A CA 1
ATOM 3644 C C . LEU A 1 314 ? 2.359 12.079 47.845 1.00 5.20 276 LEU A C 1
ATOM 3645 O O . LEU A 1 314 ? 3.002 11.222 48.461 1.00 5.43 276 LEU A O 1
ATOM 3657 N N . ASP A 1 315 ? 2.908 12.988 47.032 1.00 5.45 277 ASP A N 1
ATOM 3658 C CA . ASP A 1 315 ? 4.371 13.245 47.012 1.00 5.60 277 ASP A CA 1
ATOM 3659 C C . ASP A 1 315 ? 5.190 12.049 46.544 1.00 5.44 277 ASP A C 1
ATOM 3660 O O . ASP A 1 315 ? 6.335 11.894 46.948 1.00 6.04 277 ASP A O 1
ATOM 3666 N N . GLN A 1 316 ? 4.598 11.214 45.689 1.00 5.28 278 GLN A N 1
ATOM 3667 C CA . GLN A 1 316 ? 5.311 10.020 45.284 1.00 5.15 278 GLN A CA 1
ATOM 3668 C C . GLN A 1 316 ? 6.532 10.355 44.426 1.00 5.31 278 GLN A C 1
ATOM 3669 O O . GLN A 1 316 ? 6.496 11.222 43.558 1.00 5.94 278 GLN A O 1
ATOM 3682 N N . GLU A 1 317 ? 7.619 9.608 44.673 1.00 5.08 279 GLU A N 1
ATOM 3683 C CA . GLU A 1 317 ? 8.735 9.604 43.731 1.00 5.06 279 GLU A CA 1
ATOM 3684 C C . GLU A 1 317 ? 8.451 8.627 42.581 1.00 5.06 279 GLU A C 1
ATOM 3685 O O . GLU A 1 317 ? 8.654 8.969 41.409 1.00 5.64 279 GLU A O 1
ATOM 3697 N N . THR A 1 318 ? 7.985 7.456 42.945 1.00 5.36 280 THR A N 1
ATOM 3698 C CA . THR A 1 318 ? 7.749 6.321 42.039 1.00 5.37 280 THR A CA 1
ATOM 3699 C C . THR A 1 318 ? 6.546 5.579 42.631 1.00 5.76 280 THR A C 1
ATOM 3700 O O . THR A 1 318 ? 6.322 5.603 43.854 1.00 6.59 280 THR A O 1
ATOM 3710 N N . TRP A 1 319 ? 5.790 4.962 41.732 1.00 6.87 281 TRP A N 1
ATOM 3711 C CA A TRP A 1 319 ? 4.558 4.221 42.156 0.80 8.31 281 TRP A CA 1
ATOM 3712 C CA B TRP A 1 319 ? 4.727 4.072 42.229 0.20 8.62 281 TRP A CA 1
ATOM 3713 C C . TRP A 1 319 ? 4.435 2.924 41.287 1.00 7.61 281 TRP A C 1
ATOM 3714 O O . TRP A 1 319 ? 4.506 2.941 40.031 1.00 15.32 281 TRP A O 1
ATOM 3749 N N . LEU A 1 320 ? 3.790 1.929 41.916 1.00 6.60 282 LEU A N 1
ATOM 3750 C CA . LEU A 1 320 ? 3.664 0.619 41.279 1.00 6.34 282 LEU A CA 1
ATOM 3751 C C . LEU A 1 320 ? 2.269 0.503 40.648 1.00 5.70 282 LEU A C 1
ATOM 3752 O O . LEU A 1 320 ? 1.263 0.468 41.347 1.00 6.74 282 LEU A O 1
ATOM 3765 N N . ILE A 1 321 ? 2.254 0.414 39.319 1.00 5.27 283 ILE A N 1
ATOM 3766 C CA . ILE A 1 321 ? 1.022 0.113 38.576 1.00 5.25 283 ILE A CA 1
ATOM 3767 C C . ILE A 1 321 ? 1.085 -1.376 38.236 1.00 5.34 283 ILE A C 1
ATOM 3768 O O . ILE A 1 321 ? 1.951 -1.807 37.448 1.00 6.26 283 ILE A O 1
ATOM 3782 N N . PRO A 1 322 ? 0.246 -2.211 38.837 1.00 5.27 284 PRO A N 1
ATOM 3783 C CA . PRO A 1 322 ? 0.347 -3.659 38.578 1.00 5.70 284 PRO A CA 1
ATOM 3784 C C . PRO A 1 322 ? -0.052 -3.974 37.130 1.00 5.25 284 PRO A C 1
ATOM 3785 O O . PRO A 1 322 ? -0.939 -3.334 36.557 1.00 5.58 284 PRO A O 1
ATOM 3795 N N . GLY A 1 323 ? 0.543 -5.019 36.578 1.00 5.29 285 GLY A N 1
ATOM 3796 C CA . GLY A 1 323 ? 0.071 -5.491 35.284 1.00 5.25 285 GLY A CA 1
ATOM 3797 C C . GLY A 1 323 ? -1.424 -5.770 35.354 1.00 4.90 285 GLY A C 1
ATOM 3798 O O . GLY A 1 323 ? -1.922 -6.355 36.297 1.00 5.79 285 GLY A O 1
ATOM 3802 N N . GLY A 1 324 ? -2.120 -5.337 34.285 1.00 4.61 286 GLY A N 1
ATOM 3803 C CA . GLY A 1 324 ? -3.556 -5.374 34.275 1.00 4.74 286 GLY A CA 1
ATOM 3804 C C . GLY A 1 324 ? -4.260 -4.164 34.851 1.00 4.59 286 GLY A C 1
ATOM 3805 O O . GLY A 1 324 ? -5.443 -4.283 35.196 1.00 5.32 286 GLY A O 1
ATOM 3809 N N . THR A 1 325 ? -3.559 -3.029 34.969 1.00 4.70 287 THR A N 1
ATOM 3810 C CA . THR A 1 325 ? -4.118 -1.873 35.650 1.00 4.74 287 THR A CA 1
ATOM 3811 C C . THR A 1 325 ? -3.739 -0.608 34.892 1.00 4.39 287 THR A C 1
ATOM 3812 O O . THR A 1 325 ? -2.701 -0.536 34.231 1.00 4.80 287 THR A O 1
ATOM 3822 N N . ALA A 1 326 ? -4.586 0.417 35.079 1.00 4.60 288 ALA A N 1
ATOM 3823 C CA . ALA A 1 326 ? -4.236 1.782 34.766 1.00 4.66 288 ALA A CA 1
ATOM 3824 C C . ALA A 1 326 ? -4.118 2.565 36.090 1.00 4.60 288 ALA A C 1
ATOM 3825 O O . ALA A 1 326 ? -4.903 2.353 37.019 1.00 5.20 288 ALA A O 1
ATOM 3832 N N . GLY A 1 327 ? -3.138 3.470 36.100 1.00 4.90 289 GLY A N 1
ATOM 3833 C CA . GLY A 1 327 ? -2.965 4.407 37.206 1.00 4.99 289 GLY A CA 1
ATOM 3834 C C . GLY A 1 327 ? -2.963 5.833 36.677 1.00 4.65 289 GLY A C 1
ATOM 3835 O O . GLY A 1 327 ? -2.933 6.072 35.468 1.00 5.25 289 GLY A O 1
ATOM 3839 N N . ALA A 1 328 ? -2.989 6.797 37.600 1.00 5.00 290 ALA A N 1
ATOM 3840 C CA . ALA A 1 328 ? -3.009 8.199 37.185 1.00 5.44 290 ALA A CA 1
ATOM 3841 C C . ALA A 1 328 ? -2.227 9.014 38.199 1.00 5.06 290 ALA A C 1
ATOM 3842 O O . ALA A 1 328 ? -2.389 8.829 39.416 1.00 5.81 290 ALA A O 1
ATOM 3847 N N . ALA A 1 329 ? -1.403 9.933 37.701 1.00 4.96 291 ALA A N 1
ATOM 3848 C CA . ALA A 1 329 ? -0.589 10.810 38.531 1.00 5.14 291 ALA A CA 1
ATOM 3849 C C . ALA A 1 329 ? -0.831 12.249 38.115 1.00 4.75 291 ALA A C 1
ATOM 3850 O O . ALA A 1 329 ? -0.823 12.581 36.936 1.00 5.94 291 ALA A O 1
ATOM 3856 N N . PHE A 1 330 ? -1.004 13.104 39.131 1.00 4.79 292 PHE A N 1
ATOM 3857 C CA . PHE A 1 330 ? -1.229 14.531 38.938 1.00 4.68 292 PHE A CA 1
ATOM 3858 C C . PHE A 1 330 ? 0.000 15.283 39.457 1.00 4.87 292 PHE A C 1
ATOM 3859 O O . PHE A 1 330 ? 0.449 15.032 40.574 1.00 5.31 292 PHE A O 1
ATOM 3875 N N . TYR A 1 331 ? 0.505 16.201 38.646 1.00 4.99 293 TYR A N 1
ATOM 3876 C CA . TYR A 1 331 ? 1.697 16.973 39.022 1.00 5.19 293 TYR A CA 1
ATOM 3877 C C . TYR A 1 331 ? 1.536 18.402 38.545 1.00 5.11 293 TYR A C 1
ATOM 3878 O O . TYR A 1 331 ? 1.108 18.637 37.417 1.00 5.89 293 TYR A O 1
ATOM 3894 N N . THR A 1 332 ? 1.973 19.353 39.379 1.00 5.05 294 THR A N 1
ATOM 3895 C CA . THR A 1 332 ? 2.066 20.746 38.977 1.00 5.14 294 THR A CA 1
ATOM 3896 C C . THR A 1 332 ? 3.550 21.049 38.722 1.00 5.36 294 THR A C 1
ATOM 3897 O O . THR A 1 332 ? 4.385 20.991 39.617 1.00 5.68 294 THR A O 1
ATOM 3906 N N . PHE A 1 333 ? 3.874 21.376 37.463 1.00 5.34 295 PHE A N 1
ATOM 3907 C CA . PHE A 1 333 ? 5.273 21.643 37.155 1.00 5.49 295 PHE A CA 1
ATOM 3908 C C . PHE A 1 333 ? 5.744 22.912 37.875 1.00 5.50 295 PHE A C 1
ATOM 3909 O O . PHE A 1 333 ? 5.034 23.916 37.955 1.00 6.07 295 PHE A O 1
ATOM 3926 N N . ARG A 1 334 ? 7.002 22.859 38.337 1.00 5.79 296 ARG A N 1
ATOM 3927 C CA . ARG A 1 334 ? 7.615 23.957 39.106 1.00 5.90 296 ARG A CA 1
ATOM 3928 C C . ARG A 1 334 ? 8.917 24.443 38.479 1.00 6.15 296 ARG A C 1
ATOM 3929 O O . ARG A 1 334 ? 9.427 25.472 38.937 1.00 7.55 296 ARG A O 1
ATOM 3946 N N . GLN A 1 335 ? 9.481 23.705 37.524 1.00 5.86 297 GLN A N 1
ATOM 3947 C CA . GLN A 1 335 ? 10.758 24.057 36.872 1.00 5.76 297 GLN A CA 1
ATOM 3948 C C . GLN A 1 335 ? 10.637 23.762 35.405 1.00 5.91 297 GLN A C 1
ATOM 3949 O O . GLN A 1 335 ? 9.989 22.777 35.013 1.00 6.54 297 GLN A O 1
ATOM 3962 N N . PRO A 1 336 ? 11.291 24.556 34.564 1.00 6.20 298 PRO A N 1
ATOM 3963 C CA . PRO A 1 336 ? 11.345 24.324 33.137 1.00 6.18 298 PRO A CA 1
ATOM 3964 C C . PRO A 1 336 ? 12.446 23.308 32.804 1.00 6.64 298 PRO A C 1
ATOM 3965 O O . PRO A 1 336 ? 13.224 22.924 33.672 1.00 8.62 298 PRO A O 1
ATOM 3973 N N . GLY A 1 337 ? 12.505 22.965 31.515 1.00 6.68 299 GLY A N 1
ATOM 3974 C CA . GLY A 1 337 ? 13.557 22.136 30.986 1.00 7.00 299 GLY A CA 1
ATOM 3975 C C . GLY A 1 337 ? 13.045 20.778 30.585 1.00 6.41 299 GLY A C 1
ATOM 3976 O O . GLY A 1 337 ? 11.848 20.506 30.508 1.00 7.32 299 GLY A O 1
ATOM 3980 N N A VAL A 1 338 ? 14.023 19.898 30.331 0.50 7.49 300 VAL A N 1
ATOM 3981 N N B VAL A 1 338 ? 13.988 19.878 30.278 0.50 8.01 300 VAL A N 1
ATOM 3982 C CA A VAL A 1 338 ? 13.719 18.530 29.998 0.50 7.59 300 VAL A CA 1
ATOM 3983 C CA B VAL A 1 338 ? 13.651 18.547 29.787 0.50 10.07 300 VAL A CA 1
ATOM 3984 C C A VAL A 1 338 ? 13.502 17.714 31.246 0.50 5.95 300 VAL A C 1
ATOM 3985 C C B VAL A 1 338 ? 13.598 17.588 30.972 0.50 10.20 300 VAL A C 1
ATOM 3986 O O A VAL A 1 338 ? 14.267 17.744 32.208 0.50 5.99 300 VAL A O 1
ATOM 3987 O O B VAL A 1 338 ? 14.530 17.497 31.746 0.50 19.10 300 VAL A O 1
ATOM 4000 N N . TYR A 1 339 ? 12.478 16.891 31.126 1.00 7.32 301 TYR A N 1
ATOM 4001 C CA . TYR A 1 339 ? 12.254 15.814 32.103 1.00 6.67 301 TYR A CA 1
ATOM 4002 C C . TYR A 1 339 ? 12.221 14.506 31.318 1.00 7.13 301 TYR A C 1
ATOM 4003 O O . TYR A 1 339 ? 11.799 14.467 30.177 1.00 9.22 301 TYR A O 1
ATOM 4018 N N A ALA A 1 340 ? 12.600 13.436 31.988 0.50 7.25 302 ALA A N 1
ATOM 4019 N N B ALA A 1 340 ? 12.674 13.453 31.952 0.50 6.69 302 ALA A N 1
ATOM 4020 C CA A ALA A 1 340 ? 12.345 12.084 31.451 0.50 6.67 302 ALA A CA 1
ATOM 4021 C CA B ALA A 1 340 ? 12.404 12.115 31.431 0.50 6.74 302 ALA A CA 1
ATOM 4022 C C A ALA A 1 340 ? 11.349 11.336 32.336 0.50 6.52 302 ALA A C 1
ATOM 4023 C C B ALA A 1 340 ? 11.191 11.639 32.237 0.50 5.61 302 ALA A C 1
ATOM 4024 O O A ALA A 1 340 ? 11.477 11.185 33.569 0.50 9.75 302 ALA A O 1
ATOM 4025 O O B ALA A 1 340 ? 10.987 12.059 33.380 0.50 6.35 302 ALA A O 1
ATOM 4032 N N . TYR A 1 341 ? 10.367 10.793 31.679 1.00 6.20 303 TYR A N 1
ATOM 4033 C CA . TYR A 1 341 ? 9.285 10.070 32.334 1.00 5.82 303 TYR A CA 1
ATOM 4034 C C . TYR A 1 341 ? 9.552 8.599 31.989 1.00 5.39 303 TYR A C 1
ATOM 4035 O O . TYR A 1 341 ? 9.630 8.260 30.815 1.00 6.09 303 TYR A O 1
ATOM 4048 N N . VAL A 1 342 ? 9.734 7.772 33.028 1.00 5.30 304 VAL A N 1
ATOM 4049 C CA . VAL A 1 342 ? 10.265 6.444 32.822 1.00 5.28 304 VAL A CA 1
ATOM 4050 C C . VAL A 1 342 ? 9.524 5.417 33.664 1.00 5.31 304 VAL A C 1
ATOM 4051 O O . VAL A 1 342 ? 8.945 5.719 34.694 1.00 6.57 304 VAL A O 1
ATOM 4061 N N . ASN A 1 343 ? 9.651 4.153 33.237 1.00 5.02 305 ASN A N 1
ATOM 4062 C CA . ASN A 1 343 ? 9.556 3.001 34.172 1.00 5.09 305 ASN A CA 1
ATOM 4063 C C . ASN A 1 343 ? 10.902 2.930 34.914 1.00 4.95 305 ASN A C 1
ATOM 4064 O O . ASN A 1 343 ? 11.950 2.861 34.274 1.00 5.70 305 ASN A O 1
ATOM 4075 N N . HIS A 1 344 ? 10.853 3.017 36.256 1.00 4.96 306 HIS A N 1
ATOM 4076 C CA . HIS A 1 344 ? 12.096 3.106 37.016 1.00 5.07 306 HIS A CA 1
ATOM 4077 C C . HIS A 1 344 ? 12.723 1.757 37.384 1.00 5.17 306 HIS A C 1
ATOM 4078 O O . HIS A 1 344 ? 13.524 1.675 38.333 1.00 6.51 306 HIS A O 1
ATOM 4090 N N . ASN A 1 345 ? 12.458 0.711 36.582 1.00 5.10 307 ASN A N 1
ATOM 4091 C CA . ASN A 1 345 ? 13.537 -0.254 36.347 1.00 5.26 307 ASN A CA 1
ATOM 4092 C C . ASN A 1 345 ? 14.306 0.389 35.191 1.00 4.86 307 ASN A C 1
ATOM 4093 O O . ASN A 1 345 ? 13.835 0.435 34.052 1.00 5.08 307 ASN A O 1
ATOM 4103 N N . LEU A 1 346 ? 15.450 0.981 35.538 1.00 5.11 308 LEU A N 1
ATOM 4104 C CA . LEU A 1 346 ? 16.172 1.807 34.588 1.00 5.22 308 LEU A CA 1
ATOM 4105 C C . LEU A 1 346 ? 16.747 1.017 33.421 1.00 5.23 308 LEU A C 1
ATOM 4106 O O . LEU A 1 346 ? 17.053 1.620 32.368 1.00 5.48 308 LEU A O 1
ATOM 4117 N N . ILE A 1 347 ? 16.879 -0.294 33.575 1.00 5.14 309 ILE A N 1
ATOM 4118 C CA . ILE A 1 347 ? 17.220 -1.137 32.435 1.00 5.23 309 ILE A CA 1
ATOM 4119 C C . ILE A 1 347 ? 16.030 -1.136 31.439 1.00 5.53 309 ILE A C 1
ATOM 4120 O O . ILE A 1 347 ? 16.185 -0.982 30.220 1.00 5.90 309 ILE A O 1
ATOM 4135 N N . GLU A 1 348 ? 14.843 -1.370 31.998 1.00 5.71 310 GLU A N 1
ATOM 4136 C CA . GLU A 1 348 ? 13.632 -1.322 31.192 1.00 5.77 310 GLU A CA 1
ATOM 4137 C C . GLU A 1 348 ? 13.470 0.027 30.505 1.00 5.80 310 GLU A C 1
ATOM 4138 O O . GLU A 1 348 ? 13.078 0.084 29.333 1.00 7.00 310 GLU A O 1
ATOM 4147 N N . ALA A 1 349 ? 13.781 1.104 31.226 1.00 5.28 311 ALA A N 1
ATOM 4148 C CA . ALA A 1 349 ? 13.666 2.449 30.653 1.00 5.32 311 ALA A CA 1
ATOM 4149 C C . ALA A 1 349 ? 14.690 2.700 29.556 1.00 5.51 311 ALA A C 1
ATOM 4150 O O . ALA A 1 349 ? 14.323 3.068 28.438 1.00 8.04 311 ALA A O 1
ATOM 4156 N N . PHE A 1 350 ? 15.977 2.579 29.878 1.00 5.54 312 PHE A N 1
ATOM 4157 C CA . PHE A 1 350 ? 17.019 3.123 29.023 1.00 6.05 312 PHE A CA 1
ATOM 4158 C C . PHE A 1 350 ? 17.639 2.106 28.087 1.00 7.00 312 PHE A C 1
ATOM 4159 O O . PHE A 1 350 ? 18.273 2.502 27.124 1.00 11.68 312 PHE A O 1
ATOM 4173 N N . GLU A 1 351 ? 17.461 0.814 28.357 1.00 6.00 313 GLU A N 1
ATOM 4174 C CA A GLU A 1 351 ? 17.912 -0.209 27.406 0.60 6.67 313 GLU A CA 1
ATOM 4175 C CA B GLU A 1 351 ? 17.884 -0.233 27.415 0.40 6.31 313 GLU A CA 1
ATOM 4176 C C . GLU A 1 351 ? 16.747 -0.786 26.595 1.00 6.79 313 GLU A C 1
ATOM 4177 O O . GLU A 1 351 ? 16.887 -1.021 25.388 1.00 8.78 313 GLU A O 1
ATOM 4194 N N . LEU A 1 352 ? 15.554 -0.985 27.231 1.00 5.83 314 LEU A N 1
ATOM 4195 C CA . LEU A 1 352 ? 14.475 -1.688 26.545 1.00 5.90 314 LEU A CA 1
ATOM 4196 C C . LEU A 1 352 ? 13.385 -0.760 25.958 1.00 5.43 314 LEU A C 1
ATOM 4197 O O . LEU A 1 352 ? 12.587 -1.257 25.166 1.00 5.75 314 LEU A O 1
ATOM 4209 N N . GLY A 1 353 ? 13.395 0.523 26.315 1.00 5.78 315 GLY A N 1
ATOM 4210 C CA . GLY A 1 353 ? 12.550 1.473 25.641 1.00 5.40 315 GLY A CA 1
ATOM 4211 C C . GLY A 1 353 ? 11.564 2.282 26.484 1.00 5.10 315 GLY A C 1
ATOM 4212 O O . GLY A 1 353 ? 10.878 3.130 25.900 1.00 5.51 315 GLY A O 1
ATOM 4216 N N . ALA A 1 354 ? 11.465 2.055 27.787 1.00 5.08 316 ALA A N 1
ATOM 4217 C CA . ALA A 1 354 ? 10.352 2.596 28.569 1.00 5.15 316 ALA A CA 1
ATOM 4218 C C . ALA A 1 354 ? 10.697 3.981 29.153 1.00 5.15 316 ALA A C 1
ATOM 4219 O O . ALA A 1 354 ? 10.794 4.182 30.355 1.00 5.36 316 ALA A O 1
ATOM 4225 N N . ALA A 1 355 ? 10.877 4.919 28.210 1.00 5.71 317 ALA A N 1
ATOM 4226 C CA . ALA A 1 355 ? 11.287 6.287 28.566 1.00 5.85 317 ALA A CA 1
ATOM 4227 C C . ALA A 1 355 ? 10.735 7.243 27.533 1.00 5.82 317 ALA A C 1
ATOM 4228 O O . ALA A 1 355 ? 10.878 7.029 26.324 1.00 6.93 317 ALA A O 1
ATOM 4233 N N . GLY A 1 356 ? 10.139 8.328 28.029 1.00 5.87 318 GLY A N 1
ATOM 4234 C CA . GLY A 1 356 ? 9.735 9.459 27.211 1.00 6.27 318 GLY A CA 1
ATOM 4235 C C . GLY A 1 356 ? 10.236 10.748 27.854 1.00 5.97 318 GLY A C 1
ATOM 4236 O O . GLY A 1 356 ? 10.854 10.725 28.909 1.00 6.42 318 GLY A O 1
ATOM 4240 N N . HIS A 1 357 ? 9.915 11.863 27.209 1.00 6.26 319 HIS A N 1
ATOM 4241 C CA . HIS A 1 357 ? 10.378 13.163 27.684 1.00 6.39 319 HIS A CA 1
ATOM 4242 C C . HIS A 1 357 ? 9.208 14.138 27.775 1.00 6.48 319 HIS A C 1
ATOM 4243 O O . HIS A 1 357 ? 8.269 14.074 26.988 1.00 7.14 319 HIS A O 1
ATOM 4254 N N . PHE A 1 358 ? 9.340 15.066 28.732 1.00 6.72 320 PHE A N 1
ATOM 4255 C CA . PHE A 1 358 ? 8.615 16.338 28.706 1.00 6.57 320 PHE A CA 1
ATOM 4256 C C . PHE A 1 358 ? 9.617 17.454 28.383 1.00 6.85 320 PHE A C 1
ATOM 4257 O O . PHE A 1 358 ? 10.750 17.453 28.855 1.00 8.18 320 PHE A O 1
ATOM 4270 N N . LYS A 1 359 ? 9.133 18.428 27.617 1.00 6.55 321 LYS A N 1
ATOM 4271 C CA . LYS A 1 359 ? 9.809 19.712 27.438 1.00 6.67 321 LYS A CA 1
ATOM 4272 C C . LYS A 1 359 ? 8.936 20.753 28.114 1.00 6.19 321 LYS A C 1
ATOM 4273 O O . LYS A 1 359 ? 7.765 20.933 27.714 1.00 7.09 321 LYS A O 1
ATOM 4287 N N . VAL A 1 360 ? 9.456 21.396 29.158 1.00 6.06 322 VAL A N 1
ATOM 4288 C CA . VAL A 1 360 ? 8.671 22.305 29.968 1.00 6.14 322 VAL A CA 1
ATOM 4289 C C . VAL A 1 360 ? 9.193 23.728 29.802 1.00 5.92 322 VAL A C 1
ATOM 4290 O O . VAL A 1 360 ? 10.398 23.980 29.897 1.00 6.78 322 VAL A O 1
ATOM 4303 N N . THR A 1 361 ? 8.286 24.657 29.526 1.00 6.38 323 THR A N 1
ATOM 4304 C CA . THR A 1 361 ? 8.612 26.035 29.269 1.00 6.20 323 THR A CA 1
ATOM 4305 C C . THR A 1 361 ? 8.355 26.907 30.492 1.00 6.59 323 THR A C 1
ATOM 4306 O O . THR A 1 361 ? 7.346 26.753 31.165 1.00 11.17 323 THR A O 1
ATOM 4316 N N . GLY A 1 362 ? 9.238 27.877 30.747 1.00 6.33 324 GLY A N 1
ATOM 4317 C CA . GLY A 1 362 ? 9.014 28.886 31.754 1.00 6.81 324 GLY A CA 1
ATOM 4318 C C . GLY A 1 362 ? 10.292 29.240 32.493 1.00 6.66 324 GLY A C 1
ATOM 4319 O O . GLY A 1 362 ? 11.393 28.902 32.108 1.00 7.89 324 GLY A O 1
ATOM 4323 N N . GLU A 1 363 ? 10.114 29.962 33.601 1.00 8.12 325 GLU A N 1
ATOM 4324 C CA . GLU A 1 363 ? 11.222 30.504 34.370 1.00 8.22 325 GLU A CA 1
ATOM 4325 C C . GLU A 1 363 ? 11.832 29.439 35.286 1.00 7.40 325 GLU A C 1
ATOM 4326 O O . GLU A 1 363 ? 11.121 28.585 35.805 1.00 8.35 325 GLU A O 1
ATOM 4336 N N . TRP A 1 364 ? 13.133 29.542 35.452 1.00 7.38 326 TRP A N 1
ATOM 4337 C CA . TRP A 1 364 ? 13.880 28.697 36.372 1.00 7.08 326 TRP A CA 1
ATOM 4338 C C . TRP A 1 364 ? 13.857 29.300 37.767 1.00 7.31 326 TRP A C 1
ATOM 4339 O O . TRP A 1 364 ? 14.109 30.487 37.930 1.00 10.35 326 TRP A O 1
ATOM 4358 N N . ASN A 1 365 ? 13.584 28.452 38.774 1.00 6.62 327 ASN A N 1
ATOM 4359 C CA . ASN A 1 365 ? 13.502 28.859 40.161 1.00 7.57 327 ASN A CA 1
ATOM 4360 C C . ASN A 1 365 ? 14.771 28.440 40.922 1.00 7.01 327 ASN A C 1
ATOM 4361 O O . ASN A 1 365 ? 14.927 27.264 41.266 1.00 6.93 327 ASN A O 1
ATOM 4370 N N . ASP A 1 366 ? 15.683 29.388 41.144 1.00 7.55 328 ASP A N 1
ATOM 4371 C CA . ASP A 1 366 ? 16.925 29.079 41.836 1.00 7.74 328 ASP A CA 1
ATOM 4372 C C . ASP A 1 366 ? 16.762 28.813 43.324 1.00 8.28 328 ASP A C 1
ATOM 4373 O O . ASP A 1 366 ? 17.671 28.220 43.924 1.00 10.16 328 ASP A O 1
ATOM 4380 N N . ASP A 1 367 ? 15.654 29.225 43.906 1.00 7.80 329 ASP A N 1
ATOM 4381 C CA . ASP A 1 367 ? 15.373 28.816 45.293 1.00 7.92 329 ASP A CA 1
ATOM 4382 C C . ASP A 1 367 ? 15.178 27.302 45.394 1.00 7.40 329 ASP A C 1
ATOM 4383 O O . ASP A 1 367 ? 15.685 26.646 46.305 1.00 8.21 329 ASP A O 1
ATOM 4390 N N . LEU A 1 368 ? 14.431 26.750 44.424 1.00 6.81 330 LEU A N 1
ATOM 4391 C CA A LEU A 1 368 ? 14.167 25.296 44.408 0.50 6.33 330 LEU A CA 1
ATOM 4392 C CA B LEU A 1 368 ? 14.133 25.398 44.449 0.50 6.60 330 LEU A CA 1
ATOM 4393 C C . LEU A 1 368 ? 15.378 24.503 44.074 1.00 5.84 330 LEU A C 1
ATOM 4394 O O . LEU A 1 368 ? 15.563 23.406 44.631 1.00 5.85 330 LEU A O 1
ATOM 4406 N N . MET A 1 369 ? 16.209 24.980 43.141 1.00 5.79 331 MET A N 1
ATOM 4407 C CA . MET A 1 369 ? 17.434 24.252 42.795 1.00 6.08 331 MET A CA 1
ATOM 4408 C C . MET A 1 369 ? 18.389 25.208 42.114 1.00 6.24 331 MET A C 1
ATOM 4409 O O . MET A 1 369 ? 17.972 25.989 41.246 1.00 6.78 331 MET A O 1
ATOM 4423 N N . THR A 1 370 ? 19.672 25.108 42.461 1.00 6.41 332 THR A N 1
ATOM 4424 C CA . THR A 1 370 ? 20.662 25.871 41.715 1.00 6.87 332 THR A CA 1
ATOM 4425 C C . THR A 1 370 ? 22.007 25.152 41.774 1.00 6.83 332 THR A C 1
ATOM 4426 O O . THR A 1 370 ? 22.317 24.446 42.727 1.00 7.27 332 THR A O 1
ATOM 4432 N N . SER A 1 371 ? 22.820 25.387 40.750 1.00 7.12 333 SER A N 1
ATOM 4433 C CA . SER A 1 371 ? 24.230 25.008 40.782 1.00 7.38 333 SER A CA 1
ATOM 4434 C C . SER A 1 371 ? 24.986 26.099 41.517 1.00 7.51 333 SER A C 1
ATOM 4435 O O . SER A 1 371 ? 25.152 27.209 40.990 1.00 10.42 333 SER A O 1
ATOM 4440 N N . VAL A 1 372 ? 25.446 25.809 42.714 1.00 7.17 334 VAL A N 1
ATOM 4441 C CA . VAL A 1 372 ? 26.200 26.774 43.488 1.00 7.66 334 VAL A CA 1
ATOM 4442 C C . VAL A 1 372 ? 27.602 26.930 42.914 1.00 7.97 334 VAL A C 1
ATOM 4443 O O . VAL A 1 372 ? 28.098 28.066 42.777 1.00 9.72 334 VAL A O 1
ATOM 4454 N N . VAL A 1 373 ? 28.258 25.805 42.610 1.00 7.34 335 VAL A N 1
ATOM 4455 C CA . VAL A 1 373 ? 29.562 25.775 41.941 1.00 7.76 335 VAL A CA 1
ATOM 4456 C C . VAL A 1 373 ? 29.442 24.805 40.797 1.00 7.90 335 VAL A C 1
ATOM 4457 O O . VAL A 1 373 ? 29.264 23.601 41.014 1.00 7.61 335 VAL A O 1
ATOM 4466 N N . LYS A 1 374 ? 29.519 25.317 39.567 1.00 8.24 336 LYS A N 1
ATOM 4467 C CA A LYS A 1 374 ? 29.440 24.471 38.380 0.50 7.85 336 LYS A CA 1
ATOM 4468 C CA B LYS A 1 374 ? 29.409 24.434 38.414 0.50 8.53 336 LYS A CA 1
ATOM 4469 C C . LYS A 1 374 ? 30.625 23.530 38.352 1.00 7.95 336 LYS A C 1
ATOM 4470 O O . LYS A 1 374 ? 31.724 23.858 38.840 1.00 8.84 336 LYS A O 1
ATOM 4488 N N . PRO A 1 375 ? 30.465 22.353 37.717 1.00 8.07 337 PRO A N 1
ATOM 4489 C CA . PRO A 1 375 ? 31.591 21.416 37.638 1.00 8.35 337 PRO A CA 1
ATOM 4490 C C . PRO A 1 375 ? 32.881 22.054 37.174 1.00 8.98 337 PRO A C 1
ATOM 4491 O O . PRO A 1 375 ? 32.893 22.763 36.144 1.00 11.22 337 PRO A O 1
ATOM 4502 N N . ALA A 1 376 ? 33.961 21.814 37.898 1.00 8.88 338 ALA A N 1
ATOM 4503 C CA . ALA A 1 376 ? 35.246 22.439 37.591 1.00 10.57 338 ALA A CA 1
ATOM 4504 C C . ALA A 1 376 ? 36.352 21.637 38.225 1.00 8.85 338 ALA A C 1
ATOM 4505 O O . ALA A 1 376 ? 36.146 20.957 39.226 1.00 9.63 338 ALA A O 1
ATOM 4512 N N A SER A 1 377 ? 37.542 21.702 37.628 0.30 9.13 339 SER A N 1
ATOM 4513 N N B SER A 1 377 ? 37.552 21.866 37.679 0.50 10.34 339 SER A N 1
ATOM 4514 C CA A SER A 1 377 ? 38.736 21.239 38.320 0.30 9.09 339 SER A CA 1
ATOM 4515 C CA B SER A 1 377 ? 38.724 21.165 38.129 0.50 10.58 339 SER A CA 1
ATOM 4516 C C A SER A 1 377 ? 39.267 22.390 39.171 0.30 9.35 339 SER A C 1
ATOM 4517 C C B SER A 1 377 ? 39.055 21.415 39.591 0.50 12.25 339 SER A C 1
ATOM 4518 O O A SER A 1 377 ? 39.261 23.535 38.749 0.30 12.48 339 SER A O 1
ATOM 4519 O O B SER A 1 377 ? 39.397 20.476 40.320 0.50 16.52 339 SER A O 1
ATOM 4526 N N A MET A 1 378 ? 39.659 22.082 40.405 0.25 10.45 340 MET A N 1
ATOM 4527 N N B MET A 1 378 ? 38.974 22.636 40.047 0.25 11.00 340 MET A N 1
ATOM 4528 C CA A MET A 1 378 ? 40.058 23.122 41.405 0.25 14.30 340 MET A CA 1
ATOM 4529 C CA B MET A 1 378 ? 39.889 23.023 41.117 0.25 13.61 340 MET A CA 1
ATOM 4530 C C A MET A 1 378 ? 41.555 23.279 41.412 0.25 20.02 340 MET A C 1
ATOM 4531 C C B MET A 1 378 ? 40.660 21.832 41.731 0.25 17.91 340 MET A C 1
ATOM 4532 O O A MET A 1 378 ? 42.171 23.312 40.350 0.25 26.73 340 MET A O 1
ATOM 4533 O O B MET A 1 378 ? 41.651 21.325 41.178 0.25 16.42 340 MET A O 1
#

Secondary structure (DSSP, 8-state):
-PPP-GGGS-EEE-----TTS-----SB-SSS--EEEEEEEEEEEEEE-STT--EEEEEEETTBSSPPPEEEETT-EEEEEEEE-TT--S-B--EETTS-SGGGGGGG--B-TTEEEEEEEE--S-EEEEEE---TT-HHHHHHTT-EEEEEEE-TB-EE-TTS-EE--SEEEEEEEEEE---B-TTSPBP--SSHHHHHHHHHHHHHTT--SEEEETTSTTTTSGGG-EEEETT-EEEEEEEESSS-B-EEEET--EEEEETT--TTSPPEEEES---B-TTEEEEEEEE--S-EEEEEEESSHHHHHTTS-EEEEEEES---TTT---SS-S---

Organism: Achromobacter cycloclastes (NCBI:txid223)

CATH classification: 2.60.40.420 (+1 more: 2.60.40.420)

Nearest PDB structures (foldseek):
  1kcb-assembly1_A  TM=9.964E-01  e=3.354E-68  Achromobacter cycloclastes
  1et8-assembly1_A  TM=9.929E-01  e=3.499E-63  Alcaligenes faecalis
  1l9r-assembly1_B  TM=9.922E-01  e=6.302E-63  Alcaligenes faecalis
  1et7-assembly1_A  TM=9.929E-01  e=3.309E-62  Alcaligenes faecalis
  2ppe-assembly1_A  TM=9.935E-01  e=3.491E-62  Alcaligenes faecalis

Sequence (337 aa):
AAPVVDDIISSTLPRVKVDLVKKPPFVHAAHDDQVAKTGPPRRVVEFTTMTIEEKKKLVIDREGTEIHAMTFNGSVPGPPLMMVVHENDYVELRRLINPPDTNTTLLHNIDDFHAATGALLGGGALTQVNPGEETTLRFKKATKPGVFVYHCAPEGMMVPWHVTSGMNGAIMVLPRDGLKKDEKGQQPPLTYDKKIYYVGEQDFYVPKDEAGNNYKKKKYYEETPGEAYEDDAVKAMRTLTPTHIVFNGAVGALTGDHALTAAVGEERVLVVHSQANRRDTRPHLIGGHGDYVWATGKFRNPPPDLDQETWWLIPGGTAGAAFYTFRQPGVVYAAYVNHNLIEAFEELGAAGHFKVTGEWNDDLLMTSVVKKPASSMM

B-factor: mean 10.26, std 9.82, range [3.37, 167.03]